Protein AF-A0A415HDI7-F1 (afdb_monomer_lite)

Secondary structure (DSSP, 8-state):
--HHHHHHHHHHHHHHHHHTT-GGGGGHHHHHHHHHSEEEE--------S-TTSTT---THHHHHHHHHTT-EEEEETTEEEEE--------EEEGGGG-S-SSS--STTHHHHHHHHHHHHTT-SEEEEES---SHHHHHHHHHHHHTT-EEEEETTEEEEES-----TT------PPP-HHHHHHHHHHHHHTT-----TT--HHHHHHHHSPP-

InterPro domains:
  IPR013792 RNA 3'-terminal phosphate cyclase/enolpyruvate transferase, alpha/beta [SSF55205] (12-208)
  IPR036968 Enolpyruvate transferase domain superfamily [G3DSA:3.65.10.10] (14-178)
  IPR036968 Enolpyruvate transferase domain superfamily [G3DSA:3.65.10.10] (180-211)

Sequence (217 aa):
MNKQVSYAYQHLSRTETLGKCIHGSMYLCPALLIALGKFEYYGSGGCQIGDSIDSHNRPFSHIASVIECFNHKISIESNRIIGNFGDNSDITELDIKNFSYSSEDLSGPLVGGATKTALLLSVNKQKFIIKNPYLKTDVYDMIDFLRLIGKKIDISDNSIVCSGNVMASSNQYIEFNLTQCISEIITYSTLALINNTNLTFLDLNKKTISLTLKPEI

Organism: NCBI:txid371601

Radius of gyration: 19.61 Å; chains: 1; bounding box: 46×43×65 Å

Structure (mmCIF, N/CA/C/O backbone):
data_AF-A0A415HDI7-F1
#
_entry.id   AF-A0A415HDI7-F1
#
loop_
_atom_site.group_PDB
_atom_site.id
_atom_site.type_symbol
_atom_site.label_atom_id
_atom_site.label_alt_id
_atom_site.label_comp_id
_atom_site.label_asym_id
_atom_site.label_entity_id
_atom_site.label_seq_id
_atom_site.pdbx_PDB_ins_code
_atom_site.Cartn_x
_atom_site.Cartn_y
_atom_site.Cartn_z
_atom_site.occupancy
_atom_site.B_iso_or_equiv
_atom_site.auth_seq_id
_atom_site.auth_comp_id
_atom_site.auth_asym_id
_atom_site.auth_atom_id
_atom_site.pdbx_PDB_model_num
ATOM 1 N N . MET A 1 1 ? -11.892 19.181 -39.533 1.00 46.75 1 MET A N 1
ATOM 2 C CA . MET A 1 1 ? -11.380 18.944 -38.164 1.00 46.75 1 MET A CA 1
ATOM 3 C C . MET A 1 1 ? -11.970 17.624 -37.669 1.00 46.75 1 MET A C 1
ATOM 5 O O . MET A 1 1 ? -13.187 17.504 -37.612 1.00 46.75 1 MET A O 1
ATOM 9 N N . ASN A 1 2 ? -11.138 16.594 -37.485 1.00 42.28 2 ASN A N 1
ATOM 10 C CA . ASN A 1 2 ? -11.560 15.190 -37.364 1.00 42.28 2 ASN A CA 1
ATOM 11 C C . ASN A 1 2 ? -12.314 14.895 -36.055 1.00 42.28 2 ASN A C 1
ATOM 13 O O . ASN A 1 2 ? -11.786 15.131 -34.970 1.00 42.28 2 ASN A O 1
ATOM 17 N N . LYS A 1 3 ? -13.511 14.295 -36.152 1.00 43.97 3 LYS A N 1
ATOM 18 C CA . LYS A 1 3 ? -14.343 13.874 -35.003 1.00 43.97 3 LYS A CA 1
ATOM 19 C C . LYS A 1 3 ? -13.591 12.982 -33.998 1.00 43.97 3 LYS A C 1
ATOM 21 O O . LYS A 1 3 ? -13.835 13.102 -32.806 1.00 43.97 3 LYS A O 1
ATOM 26 N N . GLN A 1 4 ? -12.639 12.157 -34.443 1.00 42.53 4 GLN A N 1
ATOM 27 C CA . GLN A 1 4 ? -11.814 11.320 -33.554 1.00 42.53 4 GLN A CA 1
ATOM 28 C C . GLN A 1 4 ? -10.919 12.125 -32.600 1.00 42.53 4 GLN A C 1
ATOM 30 O O . GLN A 1 4 ? -10.728 11.719 -31.458 1.00 42.53 4 GLN A O 1
ATOM 35 N N . VAL A 1 5 ? -10.425 13.290 -33.029 1.00 46.72 5 VAL A N 1
ATOM 36 C CA . VAL A 1 5 ? -9.606 14.167 -32.181 1.00 46.72 5 VAL A CA 1
ATOM 37 C C . VAL A 1 5 ? -10.482 14.777 -31.081 1.00 46.72 5 VAL A C 1
ATOM 39 O O . VAL A 1 5 ? -10.117 14.753 -29.914 1.00 46.72 5 VAL A O 1
ATOM 42 N N . SER A 1 6 ? -11.703 15.206 -31.418 1.00 43.06 6 SER A N 1
ATOM 43 C CA . SER A 1 6 ? -12.658 15.771 -30.450 1.00 43.06 6 SER A CA 1
ATOM 44 C C . SER A 1 6 ? -13.072 14.790 -29.343 1.00 43.06 6 SER A C 1
ATOM 46 O O . SER A 1 6 ? -13.238 15.210 -28.200 1.00 43.06 6 SER A O 1
ATOM 48 N N . TYR A 1 7 ? -13.234 13.500 -29.658 1.00 41.59 7 TYR A N 1
ATOM 49 C CA . TYR A 1 7 ? -13.578 12.483 -28.655 1.00 41.59 7 TYR A CA 1
ATOM 50 C C . TYR A 1 7 ? -12.409 12.195 -27.707 1.00 41.59 7 TYR A C 1
ATOM 52 O O . TYR A 1 7 ? -12.611 12.142 -26.496 1.00 41.59 7 TYR A O 1
ATOM 60 N N . ALA A 1 8 ? -11.181 12.075 -28.222 1.00 44.66 8 ALA A N 1
ATOM 61 C CA . ALA A 1 8 ? -9.996 11.860 -27.388 1.00 44.66 8 ALA A CA 1
ATOM 62 C C . ALA A 1 8 ? -9.788 13.001 -26.372 1.00 44.66 8 ALA A C 1
ATOM 64 O O . ALA A 1 8 ? -9.542 12.733 -25.198 1.00 44.66 8 ALA A O 1
ATOM 65 N N . TYR A 1 9 ? -9.990 14.259 -26.784 1.00 41.91 9 TYR A N 1
ATOM 66 C CA . TYR A 1 9 ? -9.901 15.419 -25.885 1.00 41.91 9 TYR A CA 1
ATOM 67 C C . TYR A 1 9 ? -11.007 15.457 -24.815 1.00 41.91 9 TYR A C 1
ATOM 69 O O . TYR A 1 9 ? -10.737 15.846 -23.680 1.00 41.91 9 TYR A O 1
ATOM 77 N N . GLN A 1 10 ? -12.233 15.020 -25.128 1.00 44.00 10 GLN A N 1
ATOM 78 C CA . GLN A 1 10 ? -13.307 14.896 -24.128 1.00 44.00 10 GLN A CA 1
ATOM 79 C C . GLN A 1 10 ? -13.082 13.741 -23.138 1.00 44.00 10 GLN A C 1
ATOM 81 O O . GLN A 1 10 ? -13.502 13.827 -21.985 1.00 44.00 10 GLN A O 1
ATOM 86 N N . HIS A 1 11 ? -12.426 12.658 -23.560 1.00 51.09 11 HIS A N 1
ATOM 87 C CA . HIS A 1 11 ? -12.093 11.539 -22.676 1.00 51.09 11 HIS A CA 1
ATOM 88 C C . HIS A 1 11 ? -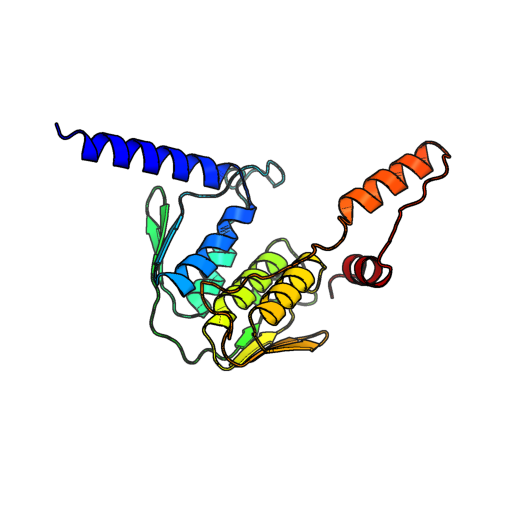10.899 11.843 -21.763 1.00 51.09 11 HIS A C 1
ATOM 90 O O . HIS A 1 11 ? -10.937 11.487 -20.582 1.00 51.09 11 HIS A O 1
ATOM 96 N N . LEU A 1 12 ? -9.881 12.546 -22.272 1.00 51.19 12 LEU A N 1
ATOM 97 C CA . LEU A 1 12 ? -8.752 13.032 -21.473 1.00 51.19 12 LEU A CA 1
ATOM 98 C C . LEU A 1 12 ? -9.239 13.968 -20.358 1.00 51.19 12 LEU A C 1
ATOM 100 O O . LEU A 1 12 ? -9.015 13.671 -19.186 1.00 51.19 12 LEU A O 1
ATOM 104 N N . SER A 1 13 ? -10.044 14.987 -20.685 1.00 55.84 13 SER A N 1
ATOM 105 C CA . SER A 1 13 ? -10.564 15.935 -19.685 1.00 55.84 13 SER A CA 1
ATOM 106 C C . SER A 1 13 ? -11.438 15.275 -18.610 1.00 55.84 13 SER A C 1
ATOM 108 O O . SER A 1 13 ? -11.424 15.676 -17.444 1.00 55.84 13 SER A O 1
ATOM 110 N N . ARG A 1 14 ? -12.175 14.211 -18.954 1.00 58.22 14 ARG A N 1
ATOM 111 C CA . ARG A 1 14 ? -13.015 13.477 -17.997 1.00 58.22 14 ARG A CA 1
ATOM 112 C C . ARG A 1 14 ? -12.196 12.593 -17.052 1.00 58.22 14 ARG A C 1
ATOM 114 O O . ARG A 1 14 ? -12.506 12.535 -15.865 1.00 58.22 14 ARG A O 1
ATOM 121 N N . THR A 1 15 ? -11.146 11.943 -17.551 1.00 60.12 15 THR A N 1
ATOM 122 C CA . THR A 1 15 ? -10.262 11.083 -16.739 1.00 60.12 15 THR A CA 1
ATOM 123 C C . THR A 1 15 ? -9.395 11.920 -15.793 1.00 60.12 15 THR A C 1
ATOM 125 O O . THR A 1 15 ? -9.271 11.587 -14.614 1.00 60.12 15 THR A O 1
ATOM 128 N N . GLU A 1 16 ? -8.900 13.065 -16.276 1.00 64.38 16 GLU A N 1
ATOM 129 C CA . GLU A 1 16 ? -8.206 14.087 -15.478 1.00 64.38 16 GLU A CA 1
ATOM 130 C C . GLU A 1 16 ? -9.050 14.578 -14.295 1.00 64.38 16 GLU A C 1
ATOM 132 O O . GLU A 1 16 ? -8.540 14.782 -13.193 1.00 64.38 16 GLU A O 1
ATOM 137 N N . THR A 1 17 ? -10.355 14.754 -14.512 1.00 66.38 17 THR A N 1
ATOM 138 C CA . THR A 1 17 ? -11.271 15.263 -13.485 1.00 66.38 17 THR A CA 1
ATOM 139 C C . THR A 1 17 ? -11.616 14.192 -12.445 1.00 66.38 17 THR A C 1
ATOM 141 O O . THR A 1 17 ? -11.721 14.503 -11.263 1.00 66.38 17 THR A O 1
ATOM 144 N N . LEU A 1 18 ? -11.739 12.923 -12.851 1.00 73.19 18 LEU A N 1
ATOM 145 C CA . LEU A 1 18 ? -12.116 11.822 -11.955 1.00 73.19 18 LEU A CA 1
ATOM 146 C C . LEU A 1 18 ? -11.016 11.447 -10.955 1.00 73.19 18 LEU A C 1
ATOM 148 O O . LEU A 1 18 ? -11.316 11.239 -9.780 1.00 73.19 18 LEU A O 1
ATOM 152 N N . GLY A 1 19 ? -9.749 11.395 -11.382 1.00 68.69 19 GLY A N 1
ATOM 153 C CA . GLY A 1 19 ? -8.626 11.130 -10.467 1.00 68.69 19 GLY A CA 1
ATOM 154 C C . GLY A 1 19 ? -8.547 12.169 -9.344 1.00 68.69 19 GLY A C 1
ATOM 155 O O . GLY A 1 19 ? -8.330 11.839 -8.176 1.00 68.69 19 GLY A O 1
ATOM 156 N N . LYS A 1 20 ? -8.881 13.422 -9.672 1.00 72.88 20 LYS A N 1
ATOM 157 C CA . LYS A 1 20 ? -8.956 14.534 -8.719 1.00 72.88 20 LYS A CA 1
ATOM 158 C C . LYS A 1 20 ? -10.123 14.439 -7.730 1.00 72.88 20 LYS A C 1
ATOM 160 O O . LYS A 1 20 ? -10.126 15.167 -6.745 1.00 72.88 20 LYS A O 1
ATOM 165 N N . CYS A 1 21 ? -11.091 13.549 -7.932 1.00 74.19 21 CYS A N 1
ATOM 166 C CA . CYS A 1 21 ? -12.185 13.349 -6.980 1.00 74.19 21 CYS A CA 1
ATOM 167 C C . CYS A 1 21 ? -11.836 12.362 -5.858 1.00 74.19 21 CYS A C 1
ATOM 169 O O . CYS A 1 21 ? -12.505 12.365 -4.828 1.00 74.19 21 CYS A O 1
ATOM 171 N N . ILE A 1 22 ? -10.831 11.497 -6.052 1.00 78.38 22 ILE A N 1
ATOM 172 C CA . ILE A 1 22 ? -10.548 10.379 -5.145 1.00 78.38 22 ILE A CA 1
ATOM 173 C C . ILE A 1 22 ? -9.056 10.340 -4.826 1.00 78.38 22 ILE A C 1
ATOM 175 O O . ILE A 1 22 ? -8.232 10.013 -5.678 1.00 78.38 22 ILE A O 1
ATOM 179 N N . HIS A 1 23 ? -8.712 10.579 -3.562 1.00 79.62 23 HIS A N 1
ATOM 180 C CA . HIS A 1 23 ? -7.335 10.518 -3.068 1.00 79.62 23 HIS A CA 1
ATOM 181 C C . HIS A 1 23 ? -6.637 9.179 -3.367 1.00 79.62 23 HIS A C 1
ATOM 183 O O . HIS A 1 23 ? -5.484 9.151 -3.789 1.00 79.62 23 HIS A O 1
ATOM 189 N N . GLY A 1 24 ? -7.355 8.063 -3.205 1.00 84.06 24 GLY A N 1
ATOM 190 C CA . GLY A 1 24 ? -6.828 6.719 -3.455 1.00 84.06 24 GLY A CA 1
ATOM 191 C C . GLY A 1 24 ? -6.438 6.436 -4.911 1.00 84.06 24 GLY A C 1
ATOM 192 O O . GLY A 1 24 ? -5.749 5.450 -5.159 1.00 84.06 24 GLY A O 1
ATOM 193 N N . SER A 1 25 ? -6.817 7.294 -5.868 1.00 87.25 25 SER A N 1
ATOM 194 C CA . SER A 1 25 ? -6.481 7.114 -7.288 1.00 87.25 25 SER A CA 1
ATOM 195 C C . SER A 1 25 ? -4.974 7.086 -7.550 1.00 87.25 25 SER A C 1
ATOM 197 O O . SER A 1 25 ? -4.534 6.424 -8.488 1.00 87.25 25 SER A O 1
ATOM 199 N N . MET A 1 26 ? -4.161 7.714 -6.693 1.00 88.69 26 MET A N 1
ATOM 200 C CA . MET A 1 26 ? -2.704 7.695 -6.839 1.00 88.69 26 MET A CA 1
ATOM 201 C C . MET A 1 26 ? -2.113 6.278 -6.793 1.00 88.69 26 MET A C 1
ATOM 203 O O . MET A 1 26 ? -1.111 6.021 -7.454 1.00 88.69 26 MET A O 1
ATOM 207 N N . TYR A 1 27 ? -2.737 5.345 -6.060 1.00 92.31 27 TYR A N 1
ATOM 208 C CA . TYR A 1 27 ? -2.252 3.965 -5.943 1.00 92.31 27 TYR A CA 1
ATOM 209 C C . TYR A 1 27 ? -2.500 3.143 -7.216 1.00 92.31 27 TYR A C 1
ATOM 211 O O . TYR A 1 27 ? -1.949 2.055 -7.360 1.00 92.31 27 TYR A O 1
ATOM 219 N N . LEU A 1 28 ? -3.249 3.681 -8.186 1.00 92.62 28 LEU A N 1
ATOM 220 C CA . LEU A 1 28 ? -3.299 3.117 -9.533 1.00 92.62 28 LEU A CA 1
ATOM 221 C C . LEU A 1 28 ? -1.992 3.351 -10.295 1.00 92.62 28 LEU A C 1
ATOM 223 O O . LEU A 1 28 ? -1.669 2.557 -11.168 1.00 92.62 28 LEU A O 1
ATOM 227 N N . CYS A 1 29 ? -1.213 4.387 -9.967 1.00 93.81 29 CYS A N 1
ATOM 228 C CA . CYS A 1 29 ? 0.041 4.696 -10.661 1.00 93.81 29 CYS A CA 1
ATOM 229 C C . CYS A 1 29 ? 1.054 3.539 -10.592 1.00 93.81 29 CYS A C 1
ATOM 231 O O . CYS A 1 29 ? 1.451 3.060 -11.655 1.00 93.81 29 CYS A O 1
ATOM 233 N N . PRO A 1 30 ? 1.445 3.021 -9.406 1.00 94.88 30 PRO A N 1
ATOM 234 C CA . PRO A 1 30 ? 2.337 1.863 -9.338 1.00 94.88 30 PRO A CA 1
ATOM 235 C C . PRO A 1 30 ? 1.723 0.607 -9.977 1.00 94.88 30 PRO A C 1
ATOM 237 O O . PRO A 1 30 ? 2.436 -0.140 -10.639 1.00 94.88 30 PRO A O 1
ATOM 240 N N . ALA A 1 31 ? 0.409 0.384 -9.863 1.00 93.81 31 ALA A N 1
ATOM 241 C CA . ALA A 1 31 ? -0.243 -0.770 -10.488 1.00 93.81 31 ALA A CA 1
ATOM 242 C C . ALA A 1 31 ? -0.197 -0.709 -12.029 1.00 93.81 31 ALA A C 1
ATOM 244 O O . ALA A 1 31 ? 0.175 -1.685 -12.679 1.00 93.81 31 ALA A O 1
ATOM 245 N N . LEU A 1 32 ? -0.520 0.448 -12.617 1.00 94.38 32 LEU A N 1
ATOM 246 C CA . LEU A 1 32 ? -0.446 0.692 -14.060 1.00 94.38 32 LEU A CA 1
ATOM 247 C C . LEU A 1 32 ? 0.996 0.649 -14.564 1.00 94.38 32 LEU A C 1
ATOM 249 O O . LEU A 1 32 ? 1.244 0.119 -15.644 1.00 94.38 32 LEU A O 1
ATOM 253 N N . LEU A 1 33 ? 1.951 1.145 -13.774 1.00 94.56 33 LEU A N 1
ATOM 254 C CA . LEU A 1 33 ? 3.370 1.044 -14.095 1.00 94.56 33 LEU A CA 1
ATOM 255 C C . LEU A 1 33 ? 3.800 -0.416 -14.265 1.00 94.56 33 LEU A C 1
ATOM 257 O O . LEU A 1 33 ? 4.440 -0.742 -15.259 1.00 94.56 33 LEU A O 1
ATOM 261 N N . ILE A 1 34 ? 3.421 -1.292 -13.330 1.00 91.44 34 ILE A N 1
ATOM 262 C CA . ILE A 1 34 ? 3.739 -2.723 -13.407 1.00 91.44 34 ILE A CA 1
ATOM 263 C C . ILE A 1 34 ? 2.977 -3.411 -14.545 1.00 91.44 34 ILE A C 1
ATOM 265 O O . ILE A 1 34 ? 3.557 -4.218 -15.264 1.00 91.44 34 ILE A O 1
ATOM 269 N N . ALA A 1 35 ? 1.693 -3.097 -14.725 1.00 90.38 35 ALA A N 1
ATOM 270 C CA . ALA A 1 35 ? 0.848 -3.777 -15.705 1.00 90.38 35 ALA A CA 1
ATOM 271 C C . ALA A 1 35 ? 1.127 -3.353 -17.158 1.00 90.38 35 ALA A C 1
ATOM 273 O O . ALA A 1 35 ? 1.040 -4.176 -18.065 1.00 90.38 35 ALA A O 1
ATOM 274 N N . LEU A 1 36 ? 1.422 -2.070 -17.389 1.00 93.12 36 LEU A N 1
ATOM 275 C CA . LEU A 1 36 ? 1.491 -1.462 -18.726 1.00 93.12 36 LEU A CA 1
ATOM 276 C C . LEU A 1 36 ? 2.860 -0.859 -19.055 1.00 93.12 36 LEU A C 1
ATOM 278 O O . LEU A 1 36 ? 3.067 -0.374 -20.167 1.00 93.12 36 LEU A O 1
ATOM 282 N N . GLY A 1 37 ? 3.782 -0.826 -18.095 1.00 93.69 37 GLY A N 1
ATOM 283 C CA . GLY A 1 37 ? 5.099 -0.218 -18.257 1.00 93.69 37 GLY A CA 1
ATOM 284 C C . GLY A 1 37 ? 5.108 1.315 -18.202 1.00 93.69 37 GLY A C 1
ATOM 285 O O . GLY A 1 37 ? 6.168 1.922 -18.351 1.00 93.69 37 GLY A O 1
ATOM 286 N N . LYS A 1 38 ? 3.955 1.971 -18.011 1.00 95.88 38 LYS A N 1
ATOM 287 C CA . LYS A 1 38 ? 3.851 3.435 -17.926 1.00 95.88 38 LYS A CA 1
ATOM 288 C C . LYS A 1 38 ? 2.550 3.904 -17.278 1.00 95.88 38 LYS A C 1
ATOM 290 O O . LYS A 1 38 ? 1.552 3.187 -17.301 1.00 95.88 38 LYS A O 1
ATOM 295 N N . PHE A 1 39 ? 2.540 5.140 -16.787 1.00 93.94 39 PHE A N 1
ATOM 296 C CA . PHE A 1 39 ? 1.322 5.853 -16.403 1.00 93.94 39 PHE A CA 1
ATOM 297 C C . PHE A 1 39 ? 1.438 7.357 -16.670 1.00 93.94 39 PHE A C 1
ATOM 299 O O . PHE A 1 39 ? 2.534 7.912 -16.707 1.00 93.94 39 PHE A O 1
ATOM 306 N N . GLU A 1 40 ? 0.284 8.011 -16.791 1.00 91.06 40 GLU A N 1
ATOM 307 C CA . GLU A 1 40 ? 0.150 9.466 -16.736 1.00 91.06 40 GLU A CA 1
ATOM 308 C C . GLU A 1 40 ? -0.845 9.820 -15.631 1.00 91.06 40 GLU A C 1
ATOM 310 O O . GLU A 1 40 ? -1.922 9.228 -15.537 1.00 91.06 40 GLU A O 1
ATOM 315 N N . TYR A 1 41 ? -0.473 10.763 -14.772 1.00 87.81 41 TYR A N 1
ATOM 316 C CA . TYR A 1 41 ? -1.224 11.122 -13.581 1.00 87.81 41 TYR A CA 1
ATOM 317 C C . TYR A 1 41 ? -1.375 12.634 -13.463 1.00 87.81 41 TYR A C 1
ATOM 319 O O . TYR A 1 41 ? -0.399 13.371 -13.382 1.00 87.81 41 TYR A O 1
ATOM 327 N N . TYR A 1 42 ? -2.618 13.097 -13.410 1.00 82.75 42 TYR A N 1
ATOM 328 C CA . TYR A 1 42 ? -2.962 14.522 -13.448 1.00 82.75 42 TYR A CA 1
ATOM 329 C C . TYR A 1 42 ? -3.300 15.096 -12.066 1.00 82.75 42 TYR A C 1
ATOM 331 O O . TYR A 1 42 ? -3.847 16.195 -11.955 1.00 82.75 42 TYR A O 1
ATOM 339 N N . GLY A 1 43 ? -2.977 14.346 -11.011 1.00 73.25 43 GLY A N 1
ATOM 340 C CA . GLY A 1 43 ? -3.227 14.708 -9.623 1.00 73.25 43 GLY A CA 1
ATOM 341 C C . GLY A 1 43 ? -4.408 13.970 -8.994 1.00 73.25 43 GLY A C 1
ATOM 342 O O . GLY A 1 43 ? -5.297 13.451 -9.668 1.00 73.25 43 GLY A O 1
ATOM 343 N N . SER A 1 44 ? -4.402 13.973 -7.666 1.00 67.56 44 SER A N 1
ATOM 344 C CA . SER A 1 44 ? -5.506 13.553 -6.802 1.00 67.56 44 SER A CA 1
ATOM 345 C C . SER A 1 44 ? -6.025 14.775 -6.073 1.00 67.56 44 SER A C 1
ATOM 347 O O . SER A 1 44 ? -5.233 15.639 -5.712 1.00 67.56 44 SER A O 1
ATOM 349 N N . GLY A 1 45 ? -7.312 14.795 -5.768 1.00 57.69 45 GLY A N 1
ATOM 350 C CA . GLY A 1 45 ? -7.933 15.788 -4.899 1.00 57.69 45 GLY A CA 1
ATOM 351 C C . GLY A 1 45 ? -8.935 15.115 -3.962 1.00 57.69 45 GLY A C 1
ATOM 352 O O . GLY A 1 45 ? -8.888 13.899 -3.755 1.00 57.69 45 GLY A O 1
ATOM 353 N N . GLY A 1 46 ? -9.825 15.912 -3.371 1.00 49.75 46 GLY A N 1
ATOM 354 C CA . GLY A 1 46 ? -10.893 15.421 -2.491 1.00 49.75 46 GLY A CA 1
ATOM 355 C C . GLY A 1 46 ? -10.533 15.330 -1.003 1.00 49.75 46 GLY A C 1
ATOM 356 O O . GLY A 1 46 ? -11.327 14.807 -0.229 1.00 49.75 46 GLY A O 1
ATOM 357 N N . CYS A 1 47 ? -9.376 15.847 -0.573 1.00 45.88 47 CYS A N 1
ATOM 358 C CA . CYS A 1 47 ? -9.013 15.931 0.844 1.00 45.88 47 CYS A CA 1
ATOM 359 C C . CYS A 1 47 ? -8.729 17.388 1.233 1.00 45.88 47 CYS A C 1
ATOM 361 O O . CYS A 1 47 ? -7.688 17.927 0.881 1.00 45.88 47 CYS A O 1
ATOM 363 N N . GLN A 1 48 ? -9.649 18.023 1.966 1.00 49.75 48 GLN A N 1
ATOM 364 C CA . GLN A 1 48 ? -9.467 19.377 2.523 1.00 49.75 48 GLN A CA 1
ATOM 365 C C . GLN A 1 48 ? -8.666 19.385 3.842 1.00 49.75 48 GLN A C 1
ATOM 367 O O . GLN A 1 48 ? -8.545 20.422 4.484 1.00 49.75 48 GLN A O 1
ATOM 372 N N . ILE A 1 49 ? -8.139 18.232 4.272 1.00 44.72 49 ILE A N 1
ATOM 373 C CA . ILE A 1 49 ? -7.441 18.067 5.552 1.00 44.72 49 ILE A CA 1
ATOM 374 C C . ILE A 1 49 ? -5.922 18.137 5.311 1.00 44.72 49 ILE A C 1
ATOM 376 O O . ILE A 1 49 ? -5.332 17.175 4.812 1.00 44.72 49 ILE A O 1
ATOM 380 N N . GLY A 1 50 ? -5.306 19.271 5.669 1.00 43.75 50 GLY A N 1
ATOM 381 C CA . GLY A 1 50 ? -3.857 19.531 5.632 1.00 43.75 50 GLY A CA 1
ATOM 382 C C . GLY A 1 50 ? -3.522 21.029 5.743 1.00 43.75 50 GLY A C 1
ATOM 383 O O . GLY A 1 50 ? -4.293 21.862 5.266 1.00 43.75 50 GLY A O 1
ATOM 384 N N . ASP A 1 51 ? -2.392 21.364 6.376 1.00 40.91 51 ASP A N 1
ATOM 385 C CA . ASP A 1 51 ? -1.952 22.751 6.580 1.00 40.91 51 ASP A CA 1
ATOM 386 C C . ASP A 1 51 ? -1.590 23.456 5.261 1.00 40.91 51 ASP A C 1
ATOM 388 O O . ASP A 1 51 ? -1.017 22.898 4.324 1.00 40.91 51 ASP A O 1
ATOM 392 N N . SER A 1 52 ? -1.987 24.722 5.195 1.00 40.19 52 SER A N 1
ATOM 393 C CA . SER A 1 52 ? -2.198 25.539 4.002 1.00 40.19 52 SER A CA 1
ATOM 394 C C . SER A 1 52 ? -0.932 26.173 3.411 1.00 40.19 52 SER A C 1
ATOM 396 O O . SER A 1 52 ? -0.885 27.392 3.246 1.00 40.19 52 SER A O 1
ATOM 398 N N . ILE A 1 53 ? 0.090 25.380 3.086 1.00 43.31 53 ILE A N 1
ATOM 399 C CA . ILE A 1 53 ? 1.289 25.903 2.397 1.00 43.31 53 ILE A CA 1
ATOM 400 C C . ILE A 1 53 ? 1.424 25.326 0.981 1.00 43.31 53 ILE A C 1
ATOM 402 O O . ILE A 1 53 ? 1.717 26.079 0.058 1.00 43.31 53 ILE A O 1
ATOM 406 N N . ASP A 1 54 ? 1.039 24.064 0.765 1.00 40.69 54 ASP A N 1
ATOM 407 C CA . ASP A 1 54 ? 1.060 23.425 -0.556 1.00 40.69 54 ASP A CA 1
ATOM 408 C C . ASP A 1 54 ? -0.346 22.975 -0.982 1.00 40.69 54 ASP A C 1
ATOM 410 O O . ASP A 1 54 ? -0.755 21.837 -0.787 1.00 40.69 54 ASP A O 1
ATOM 414 N N . SER A 1 55 ? -1.110 23.890 -1.583 1.00 39.50 55 SER A N 1
ATOM 415 C CA . SER A 1 55 ? -2.251 23.609 -2.477 1.00 39.50 55 SER A CA 1
ATOM 416 C C . SER A 1 55 ? -3.118 22.359 -2.185 1.00 39.50 55 SER A C 1
ATOM 418 O O . SER A 1 55 ? -3.321 21.555 -3.082 1.00 39.50 55 SER A O 1
ATOM 420 N N . HIS A 1 56 ? -3.658 22.179 -0.971 1.00 39.91 56 HIS A N 1
ATOM 421 C CA . HIS A 1 56 ? -4.729 21.207 -0.634 1.00 39.91 56 HIS A CA 1
ATOM 422 C C . HIS A 1 56 ? -4.590 19.765 -1.178 1.00 39.91 56 HIS A C 1
ATOM 424 O O . HIS A 1 56 ? -5.574 19.032 -1.278 1.00 39.91 56 HIS A O 1
ATOM 430 N N . ASN A 1 57 ? -3.378 19.330 -1.509 1.00 49.59 57 ASN A N 1
ATOM 431 C CA . ASN A 1 57 ? -3.120 18.042 -2.128 1.00 49.59 57 ASN A CA 1
ATOM 432 C C . ASN A 1 57 ? -2.143 17.297 -1.232 1.00 49.59 57 ASN A C 1
ATOM 434 O O . ASN A 1 57 ? -1.023 17.750 -1.006 1.00 49.59 57 ASN A O 1
ATOM 438 N N . ARG A 1 58 ? -2.546 16.128 -0.722 1.00 55.31 58 ARG A N 1
ATOM 439 C CA . ARG A 1 58 ? -1.571 15.228 -0.098 1.00 55.31 58 ARG A CA 1
ATOM 440 C C . ARG A 1 58 ? -0.476 14.912 -1.129 1.00 55.31 58 ARG A C 1
ATOM 442 O O . ARG A 1 58 ? -0.805 14.613 -2.279 1.00 55.31 58 ARG A O 1
ATOM 449 N N . PRO A 1 59 ? 0.805 14.981 -0.746 1.00 68.12 59 PRO A N 1
ATOM 450 C CA . PRO A 1 59 ? 1.889 15.016 -1.713 1.00 68.12 59 PRO A CA 1
ATOM 451 C C . PRO A 1 59 ? 2.068 13.653 -2.390 1.00 68.12 59 PRO A C 1
ATOM 453 O O . PRO A 1 59 ? 2.281 12.647 -1.720 1.00 68.12 59 PRO A O 1
ATOM 456 N N . PHE A 1 60 ? 2.040 13.615 -3.726 1.00 82.38 60 PHE A N 1
ATOM 457 C CA . PHE A 1 60 ? 2.399 12.424 -4.518 1.00 82.38 60 PHE A CA 1
ATOM 458 C C . PHE A 1 60 ? 3.896 12.078 -4.404 1.00 82.38 60 PHE A C 1
ATOM 460 O O . PHE A 1 60 ? 4.307 10.986 -4.788 1.00 82.38 60 PHE A O 1
ATOM 467 N N . SER A 1 61 ? 4.711 12.989 -3.861 1.00 84.00 61 SER A N 1
ATOM 468 C CA . SER A 1 61 ? 6.170 12.856 -3.784 1.00 84.00 61 SER A CA 1
ATOM 469 C C . SER A 1 61 ? 6.614 11.527 -3.182 1.00 84.00 61 SER A C 1
ATOM 471 O O . SER A 1 61 ? 7.468 10.876 -3.760 1.00 84.00 61 SER A O 1
ATOM 473 N N . HIS A 1 62 ? 5.988 11.059 -2.100 1.00 86.50 62 HIS A N 1
ATOM 474 C CA . HIS A 1 62 ? 6.351 9.777 -1.492 1.00 86.50 62 HIS A CA 1
ATOM 475 C C . HIS A 1 62 ? 6.100 8.570 -2.416 1.00 86.50 62 HIS A C 1
ATOM 477 O O . HIS A 1 62 ? 6.922 7.658 -2.452 1.00 86.50 62 HIS A O 1
ATOM 483 N N . ILE A 1 63 ? 5.014 8.571 -3.202 1.00 91.31 63 ILE A N 1
ATOM 484 C CA . ILE A 1 63 ? 4.742 7.528 -4.207 1.00 91.31 63 ILE A CA 1
ATOM 485 C C . ILE A 1 63 ? 5.822 7.568 -5.291 1.00 91.31 63 ILE A C 1
ATOM 487 O O . ILE A 1 63 ? 6.387 6.531 -5.634 1.00 91.31 63 ILE A O 1
ATOM 491 N N . ALA A 1 64 ? 6.133 8.766 -5.801 1.00 91.56 64 ALA A N 1
ATOM 492 C CA . ALA A 1 64 ? 7.184 8.968 -6.795 1.00 91.56 64 ALA A CA 1
ATOM 493 C C . ALA A 1 64 ? 8.547 8.481 -6.285 1.00 91.56 64 ALA A C 1
ATOM 495 O O . ALA A 1 64 ? 9.192 7.689 -6.961 1.00 91.56 64 ALA A O 1
ATOM 496 N N . SER A 1 65 ? 8.931 8.862 -5.067 1.00 92.44 65 SER A N 1
ATOM 497 C CA . SER A 1 65 ? 10.195 8.460 -4.451 1.00 92.44 65 SER A CA 1
ATOM 498 C C . SER A 1 65 ? 10.304 6.945 -4.279 1.00 92.44 65 SER A C 1
ATOM 500 O O . SER A 1 65 ? 11.349 6.380 -4.577 1.00 92.44 65 SER A O 1
ATOM 502 N N . VAL A 1 66 ? 9.232 6.251 -3.867 1.00 95.00 66 VAL A N 1
ATOM 503 C CA . VAL A 1 66 ? 9.246 4.778 -3.819 1.00 95.00 66 VAL A CA 1
ATOM 504 C C . VAL A 1 66 ? 9.395 4.179 -5.221 1.00 95.00 66 VAL A C 1
ATOM 506 O O . VAL A 1 66 ? 10.174 3.247 -5.398 1.00 95.00 66 VAL A O 1
ATOM 509 N N . ILE A 1 67 ? 8.690 4.707 -6.226 1.00 94.69 67 ILE A N 1
ATOM 510 C CA . ILE A 1 67 ? 8.822 4.259 -7.623 1.00 94.69 67 ILE A CA 1
ATOM 511 C C . ILE A 1 67 ? 10.265 4.440 -8.125 1.00 94.69 67 ILE A C 1
ATOM 513 O O . ILE A 1 67 ? 10.814 3.538 -8.760 1.00 94.69 67 ILE A O 1
ATOM 517 N N . GLU A 1 68 ? 10.902 5.561 -7.795 1.00 93.50 68 GLU A N 1
ATOM 518 C CA . GLU A 1 68 ? 12.297 5.848 -8.139 1.00 93.50 68 GLU A CA 1
ATOM 519 C C . GLU A 1 68 ? 13.288 4.939 -7.402 1.00 93.50 68 GLU A C 1
ATOM 521 O O . GLU A 1 68 ? 14.265 4.510 -8.011 1.00 93.50 68 GLU A O 1
ATOM 526 N N . CYS A 1 69 ? 13.023 4.542 -6.148 1.00 93.44 69 CYS A N 1
ATOM 527 C CA . CYS A 1 69 ? 13.821 3.511 -5.466 1.00 93.44 69 CYS A CA 1
ATOM 528 C C . CYS A 1 69 ? 13.807 2.173 -6.226 1.00 93.44 69 CYS A C 1
ATOM 530 O O . CYS A 1 69 ? 14.785 1.430 -6.200 1.00 93.44 69 CYS A O 1
ATOM 532 N N . PHE A 1 70 ? 12.726 1.868 -6.947 1.00 92.75 70 PHE A N 1
ATOM 533 C CA . PHE A 1 70 ? 12.641 0.704 -7.835 1.00 92.75 70 PHE A CA 1
ATOM 534 C C . PHE A 1 70 ? 13.328 0.920 -9.200 1.00 92.75 70 PHE A C 1
ATOM 536 O O . PHE A 1 70 ? 13.184 0.091 -10.098 1.00 92.75 70 PHE A O 1
ATOM 543 N N . ASN A 1 71 ? 14.103 2.002 -9.348 1.00 92.19 71 ASN A N 1
ATOM 544 C CA . ASN A 1 71 ? 14.769 2.477 -10.568 1.00 92.19 71 ASN A CA 1
ATOM 545 C C . ASN A 1 71 ? 13.822 2.739 -11.745 1.00 92.19 71 ASN A C 1
ATOM 547 O O . ASN A 1 71 ? 14.245 2.786 -12.902 1.00 92.19 71 ASN A O 1
ATOM 551 N N . HIS A 1 72 ? 12.537 2.937 -11.473 1.00 93.81 72 HIS A N 1
ATOM 552 C CA . HIS A 1 72 ? 11.615 3.445 -12.474 1.00 93.81 72 HIS A CA 1
ATOM 553 C C . HIS A 1 72 ? 11.737 4.966 -12.580 1.00 93.81 72 HIS A C 1
ATOM 555 O O . HIS A 1 72 ? 12.199 5.640 -11.664 1.00 93.81 72 HIS A O 1
ATOM 561 N N . LYS A 1 73 ? 11.353 5.517 -13.730 1.00 94.25 73 LYS A N 1
ATOM 562 C CA . LYS A 1 73 ? 11.570 6.932 -14.034 1.00 94.25 73 LYS A CA 1
ATOM 563 C C . LYS A 1 73 ? 10.290 7.710 -13.798 1.00 94.25 73 LYS A C 1
ATOM 565 O O . LYS A 1 73 ? 9.268 7.386 -14.401 1.00 94.25 73 LYS A O 1
ATOM 570 N N . ILE A 1 74 ? 10.367 8.754 -12.983 1.00 93.94 74 ILE A N 1
ATOM 571 C CA . ILE A 1 74 ? 9.313 9.754 -12.846 1.00 93.94 74 ILE A CA 1
ATOM 572 C C . ILE A 1 74 ? 9.737 11.023 -13.586 1.00 93.94 74 ILE A C 1
ATOM 574 O O . ILE A 1 74 ? 10.897 11.427 -13.581 1.00 93.94 74 ILE A O 1
ATOM 578 N N . SER A 1 75 ? 8.795 11.648 -14.278 1.00 91.25 75 SER A N 1
ATOM 579 C CA . SER A 1 75 ? 8.973 12.953 -14.906 1.00 91.25 75 SER A CA 1
ATOM 580 C C . SER A 1 75 ? 7.777 13.823 -14.563 1.00 91.25 75 SER A C 1
ATOM 582 O O . SER A 1 75 ? 6.630 13.399 -14.704 1.00 91.25 75 SER A O 1
ATOM 584 N N . ILE A 1 76 ? 8.050 15.031 -14.082 1.00 85.81 76 ILE A N 1
ATOM 585 C CA . ILE A 1 76 ? 7.020 16.002 -13.727 1.00 85.81 76 ILE A CA 1
ATOM 586 C C . ILE A 1 76 ? 6.984 17.048 -14.835 1.00 85.81 76 ILE A C 1
ATOM 588 O O . ILE A 1 76 ? 7.944 17.787 -15.043 1.00 85.81 76 ILE A O 1
ATOM 592 N N . GLU A 1 77 ? 5.869 17.088 -15.552 1.00 85.25 77 GLU A N 1
ATOM 593 C CA . GLU A 1 77 ? 5.544 18.128 -16.520 1.00 85.25 77 GLU A CA 1
ATOM 594 C C . GLU A 1 77 ? 4.505 19.078 -15.907 1.00 85.25 77 GLU A C 1
ATOM 596 O O . GLU A 1 77 ? 3.859 18.757 -14.909 1.00 85.25 77 GLU A O 1
ATOM 601 N N . SER A 1 78 ? 4.318 20.259 -16.501 1.00 72.56 78 SER A N 1
ATOM 602 C CA . SER A 1 78 ? 3.570 21.382 -15.910 1.00 72.56 78 SER A CA 1
ATOM 603 C C . SER A 1 78 ? 2.160 21.047 -15.392 1.00 72.56 78 SER A C 1
ATOM 605 O O . SER A 1 78 ? 1.654 21.757 -14.528 1.00 72.56 78 SER A O 1
ATOM 607 N N . ASN A 1 79 ? 1.509 19.999 -15.905 1.00 80.44 79 ASN A N 1
ATOM 608 C CA . ASN A 1 79 ? 0.159 19.584 -15.511 1.00 80.44 79 ASN A CA 1
ATOM 609 C C . ASN A 1 79 ? 0.000 18.076 -15.242 1.00 80.44 79 ASN A C 1
ATOM 611 O O . ASN A 1 79 ? -1.125 17.628 -15.006 1.00 80.44 79 ASN A O 1
ATOM 615 N N . ARG A 1 80 ? 1.079 17.288 -15.306 1.00 85.44 80 ARG A N 1
ATOM 616 C CA . ARG A 1 80 ? 1.009 15.829 -15.172 1.00 85.44 80 ARG A CA 1
ATOM 617 C C . ARG A 1 80 ? 2.317 15.226 -14.683 1.00 85.44 80 ARG A C 1
ATOM 619 O O . ARG A 1 80 ? 3.401 15.745 -14.928 1.00 85.44 80 ARG A O 1
ATOM 626 N N . ILE A 1 81 ? 2.193 14.078 -14.041 1.00 89.06 81 ILE A N 1
ATOM 627 C CA . ILE A 1 81 ? 3.291 13.211 -13.645 1.00 89.06 81 ILE A CA 1
ATOM 628 C C . ILE A 1 81 ? 3.270 12.003 -14.569 1.00 89.06 81 ILE A C 1
ATOM 630 O O . ILE A 1 81 ? 2.252 11.323 -14.689 1.00 89.06 81 ILE A O 1
ATOM 634 N N . ILE A 1 82 ? 4.393 11.741 -15.220 1.00 92.94 82 ILE A N 1
ATOM 635 C CA . ILE A 1 82 ? 4.576 10.597 -16.103 1.00 92.94 82 ILE A CA 1
ATOM 636 C C . ILE A 1 82 ? 5.511 9.624 -15.403 1.00 92.94 82 ILE A C 1
ATOM 638 O O . ILE A 1 82 ? 6.615 9.996 -15.007 1.00 92.94 82 ILE A O 1
ATOM 642 N N . GLY A 1 83 ? 5.079 8.376 -15.264 1.00 95.12 83 GLY A N 1
ATOM 643 C CA . GLY A 1 83 ? 5.947 7.289 -14.841 1.00 95.12 83 GLY A CA 1
ATOM 644 C C . GLY A 1 83 ? 6.245 6.359 -15.998 1.00 95.12 83 GLY A C 1
ATOM 645 O O . GLY A 1 83 ? 5.334 5.957 -16.718 1.00 95.12 83 GLY A O 1
ATOM 646 N N . ASN A 1 84 ? 7.511 5.995 -16.158 1.00 95.69 84 ASN A N 1
ATOM 647 C CA . ASN A 1 84 ? 7.961 5.014 -17.134 1.00 95.69 84 ASN A CA 1
ATOM 648 C C . ASN A 1 84 ? 8.715 3.898 -16.424 1.00 95.69 84 ASN A C 1
ATOM 650 O O . ASN A 1 84 ? 9.534 4.143 -15.533 1.00 95.69 84 ASN A O 1
ATOM 654 N N . PHE A 1 85 ? 8.445 2.668 -16.844 1.00 92.75 85 PHE A N 1
ATOM 655 C CA . PHE A 1 85 ? 9.140 1.502 -16.338 1.00 92.75 85 PHE A CA 1
ATOM 656 C C . PHE A 1 85 ? 10.615 1.621 -16.716 1.00 92.75 85 PHE A C 1
ATOM 658 O O . PHE A 1 85 ? 10.973 1.729 -17.888 1.00 92.75 85 PHE A O 1
ATOM 665 N N . GLY A 1 86 ? 11.457 1.711 -15.694 1.00 88.06 86 GLY A N 1
ATOM 666 C CA . GLY A 1 86 ? 12.906 1.746 -15.852 1.00 88.06 86 GLY A CA 1
ATOM 667 C C . GLY A 1 86 ? 13.516 0.351 -15.874 1.00 88.06 86 GLY A C 1
ATOM 668 O O . GLY A 1 86 ? 12.806 -0.653 -15.933 1.00 88.06 86 GLY A O 1
ATOM 669 N N . ASP A 1 87 ? 14.839 0.290 -15.799 1.00 82.62 87 ASP A N 1
ATOM 670 C CA . ASP A 1 87 ? 15.544 -0.986 -15.756 1.00 82.62 87 ASP A CA 1
ATOM 671 C C . ASP A 1 87 ? 15.154 -1.747 -14.487 1.00 82.62 87 ASP A C 1
ATOM 673 O O . ASP A 1 87 ? 15.055 -1.170 -13.400 1.00 82.62 87 ASP A O 1
ATOM 677 N N . ASN A 1 88 ? 14.888 -3.047 -14.629 1.00 65.12 88 ASN A N 1
ATOM 678 C CA . ASN A 1 88 ? 14.452 -3.875 -13.512 1.00 65.12 88 ASN A CA 1
ATOM 679 C C . ASN A 1 88 ? 15.633 -4.074 -12.552 1.00 65.12 88 ASN A C 1
ATOM 681 O O . ASN A 1 88 ? 16.431 -4.988 -12.720 1.00 65.12 88 ASN A O 1
ATOM 685 N N . SER A 1 89 ? 15.769 -3.166 -11.589 1.00 63.28 89 SER A N 1
ATOM 686 C CA . SER A 1 89 ? 16.942 -3.092 -10.726 1.00 63.28 89 SER A CA 1
ATOM 687 C C . SER A 1 89 ? 17.059 -4.246 -9.744 1.00 63.28 89 SER A C 1
ATOM 689 O O . SER A 1 89 ? 16.053 -4.808 -9.297 1.00 63.28 89 SER A O 1
ATOM 691 N N . ASP A 1 90 ? 18.298 -4.508 -9.324 1.00 74.75 90 ASP A N 1
ATOM 692 C CA . ASP A 1 90 ? 18.676 -5.448 -8.263 1.00 74.75 90 ASP A CA 1
ATOM 693 C C . ASP A 1 90 ? 18.200 -5.023 -6.860 1.00 74.75 90 ASP A C 1
ATOM 695 O O . ASP A 1 90 ? 18.648 -5.578 -5.854 1.00 74.75 90 ASP A O 1
ATOM 699 N N . ILE A 1 91 ? 17.298 -4.037 -6.747 1.00 89.88 91 ILE A N 1
ATOM 700 C CA . ILE A 1 91 ? 16.727 -3.694 -5.449 1.00 89.88 91 ILE A CA 1
ATOM 701 C C . ILE A 1 91 ? 15.948 -4.894 -4.909 1.00 89.88 91 ILE A C 1
ATOM 703 O O . ILE A 1 91 ? 15.001 -5.408 -5.512 1.00 89.88 91 ILE A O 1
ATOM 707 N N . THR A 1 92 ? 16.383 -5.346 -3.743 1.00 94.00 92 THR A N 1
ATOM 708 C CA . THR A 1 92 ? 15.833 -6.507 -3.041 1.00 94.00 92 THR A CA 1
ATOM 709 C C . THR A 1 92 ? 15.138 -6.103 -1.750 1.00 94.00 92 THR A C 1
ATOM 711 O O . THR A 1 92 ? 14.433 -6.921 -1.160 1.00 94.00 92 THR A O 1
ATOM 714 N N . GLU A 1 93 ? 15.288 -4.846 -1.329 1.00 96.25 93 GLU A N 1
ATOM 715 C CA . GLU A 1 93 ? 14.686 -4.324 -0.114 1.00 96.25 93 GLU A CA 1
ATOM 716 C C . GLU A 1 93 ? 14.445 -2.811 -0.150 1.00 96.25 93 GLU A C 1
ATOM 718 O O . GLU A 1 93 ? 15.136 -2.080 -0.854 1.00 96.25 93 GLU A O 1
ATOM 723 N N . LEU A 1 94 ? 13.481 -2.348 0.646 1.00 96.38 94 LEU A N 1
ATOM 724 C CA . LEU A 1 94 ? 13.231 -0.936 0.929 1.00 96.38 94 LEU A CA 1
ATOM 725 C C . LEU A 1 94 ? 12.876 -0.767 2.405 1.00 96.38 94 LEU A C 1
ATOM 727 O O . LEU A 1 94 ? 12.027 -1.493 2.922 1.00 96.38 94 LEU A O 1
ATOM 731 N N . ASP A 1 95 ? 13.490 0.214 3.062 1.00 96.06 95 ASP A N 1
ATOM 732 C CA . ASP A 1 95 ? 13.138 0.606 4.425 1.00 96.06 95 ASP A CA 1
ATOM 733 C C . ASP A 1 95 ? 12.118 1.749 4.421 1.00 96.06 95 ASP A C 1
ATOM 735 O O . ASP A 1 95 ? 12.396 2.848 3.936 1.00 96.06 95 ASP A O 1
ATOM 739 N N . ILE A 1 96 ? 10.925 1.484 4.958 1.00 95.44 96 ILE A N 1
ATOM 740 C CA . ILE A 1 96 ? 9.834 2.460 5.035 1.00 95.44 96 ILE A CA 1
ATOM 741 C C . ILE A 1 96 ? 10.131 3.552 6.066 1.00 95.44 96 ILE A C 1
ATOM 743 O O . ILE A 1 96 ? 9.597 4.655 5.941 1.00 95.44 96 ILE A O 1
ATOM 747 N N . LYS A 1 97 ? 11.040 3.318 7.023 1.00 92.69 97 LYS A N 1
ATOM 748 C CA . LYS A 1 97 ? 11.447 4.341 7.996 1.00 92.69 97 LYS A CA 1
ATOM 749 C C . LYS A 1 97 ? 12.039 5.587 7.324 1.00 92.69 97 LYS A C 1
ATOM 751 O O . LYS A 1 97 ? 11.919 6.679 7.865 1.00 92.69 97 LYS A O 1
ATOM 756 N N . ASN A 1 98 ? 12.552 5.458 6.097 1.00 92.31 98 ASN A N 1
ATOM 757 C CA . ASN A 1 98 ? 13.005 6.582 5.266 1.00 92.31 98 ASN A CA 1
ATOM 758 C C . ASN A 1 98 ? 11.883 7.572 4.884 1.00 92.31 98 ASN A C 1
ATOM 760 O O . ASN A 1 98 ? 12.171 8.676 4.433 1.00 92.31 98 ASN A O 1
ATOM 764 N N . PHE A 1 99 ? 10.615 7.184 5.050 1.00 91.31 99 PHE A N 1
ATOM 765 C CA . PHE A 1 99 ? 9.428 8.017 4.818 1.00 91.31 99 PHE A CA 1
ATOM 766 C C . PHE A 1 99 ? 8.756 8.462 6.127 1.00 91.31 99 PHE A C 1
ATOM 768 O O . PHE A 1 99 ? 7.678 9.060 6.091 1.00 91.31 99 PHE A O 1
ATOM 775 N N . SER A 1 100 ? 9.365 8.151 7.274 1.00 89.75 100 SER A N 1
ATOM 776 C CA . SER A 1 100 ? 8.907 8.594 8.589 1.00 89.75 100 SER A CA 1
ATOM 777 C C . SER A 1 100 ? 9.335 10.036 8.859 1.00 89.75 100 SER A C 1
ATOM 779 O O . SER A 1 100 ? 10.377 10.492 8.392 1.00 89.75 100 SER A O 1
ATOM 781 N N . TYR A 1 101 ? 8.538 10.759 9.643 1.00 86.00 101 TYR A N 1
ATOM 782 C CA . TYR A 1 101 ? 8.920 12.068 10.188 1.00 86.00 101 TYR A CA 1
ATOM 783 C C . TYR A 1 101 ? 9.808 11.937 11.433 1.00 86.00 101 TYR A C 1
ATOM 785 O O . TYR A 1 101 ? 10.439 12.911 11.839 1.00 86.00 101 TYR A O 1
ATOM 793 N N . SER A 1 102 ? 9.865 10.743 12.029 1.00 82.69 102 SER A N 1
ATOM 794 C CA . SER A 1 102 ? 10.702 10.423 13.183 1.00 82.69 102 SER A CA 1
ATOM 795 C C . SER A 1 102 ? 11.744 9.367 12.819 1.00 82.69 102 SER A C 1
ATOM 797 O O . SER A 1 102 ? 11.452 8.371 12.157 1.00 82.69 102 SER A O 1
ATOM 799 N N . SER A 1 103 ? 12.975 9.563 13.291 1.00 77.06 103 SER A N 1
ATOM 800 C CA . SER A 1 103 ? 14.041 8.558 13.210 1.00 77.06 103 SER A CA 1
ATOM 801 C C . SER A 1 103 ? 13.889 7.444 14.245 1.00 77.06 103 SER A C 1
ATOM 803 O O . SER A 1 103 ? 14.559 6.416 14.131 1.00 77.06 103 SER A O 1
ATOM 805 N N . GLU A 1 104 ? 13.038 7.633 15.254 1.00 79.06 104 GLU A N 1
ATOM 806 C CA . GLU A 1 104 ? 12.834 6.689 16.356 1.00 79.06 104 GLU A CA 1
ATOM 807 C C . GLU A 1 104 ? 11.610 5.808 16.096 1.00 79.06 104 GLU A C 1
ATOM 809 O O . GLU A 1 104 ? 11.762 4.586 16.078 1.00 79.06 104 GLU A O 1
ATOM 814 N N . ASP A 1 105 ? 10.490 6.415 15.700 1.00 81.19 105 ASP A N 1
ATOM 815 C CA . ASP A 1 105 ? 9.199 5.742 15.511 1.00 81.19 105 ASP A CA 1
ATOM 816 C C . ASP A 1 105 ? 8.731 5.787 14.054 1.00 81.19 105 ASP A C 1
ATOM 818 O O . ASP A 1 105 ? 9.044 6.729 13.314 1.00 81.19 105 ASP A O 1
ATOM 822 N N . LEU A 1 106 ? 7.922 4.811 13.637 1.00 82.31 106 LEU A N 1
ATOM 823 C CA . LEU A 1 106 ? 7.245 4.850 12.343 1.00 82.31 106 LEU A CA 1
ATOM 824 C C . LEU A 1 106 ? 6.036 5.801 12.390 1.00 82.31 106 LEU A C 1
ATOM 826 O O . LEU A 1 106 ? 4.913 5.387 12.657 1.00 82.31 106 LEU A O 1
ATOM 830 N N . SER A 1 107 ? 6.253 7.090 12.118 1.00 81.56 107 SER A N 1
A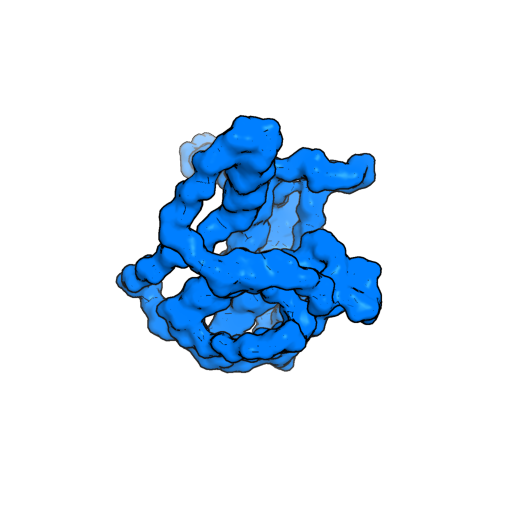TOM 831 C CA . SER A 1 107 ? 5.212 8.119 12.227 1.00 81.56 107 SER A CA 1
ATOM 832 C C . SER A 1 107 ? 5.186 9.076 11.039 1.00 81.56 107 SER A C 1
ATOM 834 O O . SER A 1 107 ? 6.166 9.275 10.321 1.00 81.56 107 SER A O 1
ATOM 836 N N . GLY A 1 108 ? 4.034 9.708 10.834 1.00 81.31 108 GLY A N 1
ATOM 837 C CA . GLY A 1 108 ? 3.840 10.727 9.809 1.00 81.31 108 GLY A CA 1
ATOM 838 C C . GLY A 1 108 ? 2.960 10.269 8.641 1.00 81.31 108 GLY A C 1
ATOM 839 O O . GLY A 1 108 ? 2.618 9.098 8.502 1.00 81.31 108 GLY A O 1
ATOM 840 N N . PRO A 1 109 ? 2.547 11.205 7.775 1.00 81.44 109 PRO A N 1
ATOM 841 C CA . PRO A 1 109 ? 1.493 10.971 6.790 1.00 81.44 109 PRO A CA 1
ATOM 842 C C . PRO A 1 109 ? 1.914 10.108 5.588 1.00 81.44 109 PRO A C 1
ATOM 844 O O . PRO A 1 109 ? 1.052 9.731 4.793 1.00 81.44 109 PRO A O 1
ATOM 847 N N . LEU A 1 110 ? 3.211 9.820 5.421 1.00 88.38 110 LEU A N 1
ATOM 848 C CA . LEU A 1 110 ? 3.758 9.191 4.211 1.00 88.38 110 LEU A CA 1
ATOM 849 C C . LEU A 1 110 ? 3.993 7.678 4.358 1.00 88.38 110 LEU A C 1
ATOM 851 O O . LEU A 1 110 ? 3.945 6.961 3.357 1.00 88.38 110 LEU A O 1
ATOM 855 N N . VAL A 1 111 ? 4.199 7.173 5.581 1.00 90.94 111 VAL A N 1
ATOM 856 C CA . VAL A 1 111 ? 4.614 5.777 5.847 1.00 90.94 111 VAL A CA 1
ATOM 857 C C . VAL A 1 111 ? 3.616 4.744 5.310 1.00 90.94 111 VAL A C 1
ATOM 859 O O . VAL A 1 111 ? 4.002 3.757 4.674 1.00 90.94 111 VAL A O 1
ATOM 862 N N . GLY A 1 112 ? 2.316 5.005 5.477 1.00 92.25 112 GLY A N 1
ATOM 863 C CA . GLY A 1 112 ? 1.261 4.127 4.971 1.00 92.25 112 GLY A CA 1
ATOM 864 C C . GLY A 1 112 ? 1.210 4.087 3.443 1.00 92.25 112 GLY A C 1
ATOM 865 O O . GLY A 1 112 ? 1.037 3.021 2.852 1.00 92.25 112 GLY A O 1
ATOM 866 N N . GLY A 1 113 ? 1.408 5.232 2.784 1.00 93.38 113 GLY A N 1
ATOM 867 C CA . GLY A 1 113 ? 1.424 5.299 1.322 1.00 93.38 113 GLY A CA 1
ATOM 868 C C . GLY A 1 113 ? 2.677 4.682 0.709 1.00 93.38 113 GLY A C 1
ATOM 869 O O . GLY A 1 113 ? 2.586 3.967 -0.294 1.00 93.38 113 GLY A O 1
ATOM 870 N N . ALA A 1 114 ? 3.830 4.862 1.355 1.00 95.06 114 ALA A N 1
ATOM 871 C CA . ALA A 1 114 ? 5.076 4.229 0.947 1.00 95.06 114 ALA A CA 1
ATOM 872 C C . ALA A 1 114 ? 4.979 2.696 1.034 1.00 95.06 114 ALA A C 1
ATOM 874 O O . ALA A 1 114 ? 5.323 2.004 0.076 1.00 95.06 114 ALA A O 1
ATOM 875 N N . THR A 1 115 ? 4.411 2.168 2.126 1.00 96.62 115 THR A N 1
ATOM 876 C CA . THR A 1 115 ? 4.215 0.719 2.318 1.00 96.62 115 THR A CA 1
ATOM 877 C C . THR A 1 115 ? 3.322 0.115 1.231 1.00 96.62 115 THR A C 1
ATOM 879 O O . THR A 1 115 ? 3.693 -0.879 0.607 1.00 96.62 115 THR A O 1
ATOM 882 N N . LYS A 1 116 ? 2.170 0.739 0.940 1.00 97.12 116 LYS A N 1
ATOM 883 C CA . LYS A 1 116 ? 1.247 0.286 -0.122 1.00 97.12 116 LYS A CA 1
ATOM 884 C C . LYS A 1 116 ? 1.899 0.312 -1.500 1.00 97.12 116 LYS A C 1
ATOM 886 O O . LYS A 1 116 ? 1.738 -0.616 -2.287 1.00 97.12 116 LYS A O 1
ATOM 891 N N . THR A 1 117 ? 2.666 1.360 -1.788 1.00 97.00 117 THR A N 1
ATOM 892 C CA . THR A 1 117 ? 3.379 1.490 -3.065 1.00 97.00 117 THR A CA 1
ATOM 893 C C . THR A 1 117 ? 4.432 0.401 -3.215 1.00 97.00 117 THR A C 1
ATOM 895 O O . THR A 1 117 ? 4.484 -0.257 -4.251 1.00 97.00 117 THR A O 1
ATOM 898 N N . ALA A 1 118 ? 5.219 0.153 -2.166 1.00 97.06 118 ALA A N 1
ATOM 899 C CA . ALA A 1 118 ? 6.223 -0.903 -2.159 1.00 97.06 118 ALA A CA 1
ATOM 900 C C . ALA A 1 118 ? 5.593 -2.293 -2.347 1.00 97.06 118 ALA A C 1
ATOM 902 O O . ALA A 1 118 ? 6.109 -3.090 -3.128 1.00 97.06 118 ALA A O 1
ATOM 903 N N . LEU A 1 119 ? 4.449 -2.567 -1.707 1.00 97.38 119 LEU A N 1
ATOM 904 C CA . LEU A 1 119 ? 3.684 -3.803 -1.908 1.00 97.38 119 LEU A CA 1
ATOM 905 C C . LEU A 1 119 ? 3.244 -3.977 -3.365 1.00 97.38 119 LEU A C 1
ATOM 907 O O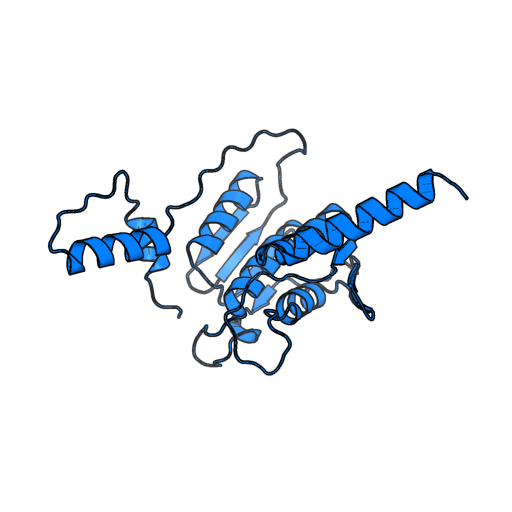 . LEU A 1 119 ? 3.481 -5.036 -3.948 1.00 97.38 119 LEU A O 1
ATOM 911 N N . LEU A 1 120 ? 2.666 -2.941 -3.976 1.00 95.94 120 LEU A N 1
ATOM 912 C CA . LEU A 1 120 ? 2.230 -2.982 -5.374 1.00 95.94 120 LEU A CA 1
ATOM 913 C C . LEU A 1 120 ? 3.402 -3.207 -6.339 1.00 95.94 120 LEU A C 1
ATOM 915 O O . LEU A 1 120 ? 3.303 -4.041 -7.235 1.00 95.94 120 LEU A O 1
ATOM 919 N N . LEU A 1 121 ? 4.533 -2.527 -6.138 1.00 94.56 121 LEU A N 1
ATOM 920 C CA . LEU A 1 121 ? 5.725 -2.711 -6.974 1.00 94.56 121 LEU A CA 1
ATOM 921 C C . LEU A 1 121 ? 6.393 -4.079 -6.755 1.00 94.56 121 LEU A C 1
ATOM 923 O O . LEU A 1 121 ? 6.931 -4.666 -7.697 1.00 94.56 121 LEU A O 1
ATOM 927 N N . SER A 1 122 ? 6.312 -4.635 -5.539 1.00 94.50 122 SER A N 1
ATOM 928 C CA . SER A 1 122 ? 6.870 -5.955 -5.211 1.00 94.50 122 SER A CA 1
ATOM 929 C C . SER A 1 122 ? 6.259 -7.093 -6.034 1.00 94.50 122 SER A C 1
ATOM 931 O O . SER A 1 122 ? 6.876 -8.154 -6.170 1.00 94.50 122 SER A O 1
ATOM 933 N N . VAL A 1 123 ? 5.072 -6.884 -6.618 1.00 92.19 123 VAL A N 1
ATOM 934 C CA . VAL A 1 123 ? 4.394 -7.845 -7.498 1.00 92.19 123 VAL A CA 1
ATOM 935 C C . VAL A 1 123 ? 5.326 -8.328 -8.610 1.00 92.19 123 VAL A C 1
ATOM 937 O O . VAL A 1 123 ? 5.397 -9.536 -8.835 1.00 92.19 123 VAL A O 1
ATOM 940 N N . ASN A 1 124 ? 6.117 -7.428 -9.202 1.00 88.75 124 ASN A N 1
ATOM 941 C CA . ASN A 1 124 ? 7.048 -7.728 -10.295 1.00 88.75 124 ASN A CA 1
ATOM 942 C C . ASN A 1 124 ? 8.443 -8.213 -9.838 1.00 88.75 124 ASN A C 1
ATOM 944 O O . ASN A 1 124 ? 9.375 -8.314 -10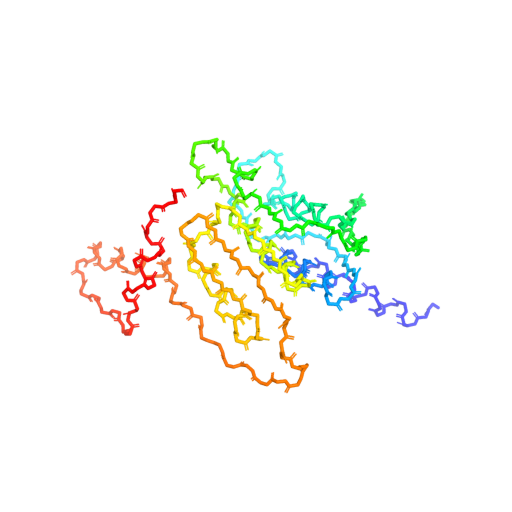.634 1.00 88.75 124 ASN A O 1
ATOM 948 N N . LYS A 1 125 ? 8.632 -8.490 -8.544 1.00 90.88 125 LYS A N 1
ATOM 949 C CA . LYS A 1 125 ? 9.901 -8.988 -7.992 1.00 90.88 125 LYS A CA 1
ATOM 950 C C . LYS A 1 125 ? 9.768 -10.445 -7.557 1.00 90.88 125 LYS A C 1
ATOM 952 O O . LYS A 1 125 ? 8.817 -10.792 -6.860 1.00 90.88 125 LYS A O 1
ATOM 957 N N . GLN A 1 126 ? 10.755 -11.284 -7.891 1.00 91.81 126 GLN A N 1
ATOM 958 C CA . GLN A 1 126 ? 10.814 -12.676 -7.405 1.00 91.81 126 GLN A CA 1
ATOM 959 C C . GLN A 1 126 ? 10.939 -12.752 -5.882 1.00 91.81 126 GLN A C 1
ATOM 961 O O . GLN A 1 126 ? 10.391 -13.655 -5.251 1.00 91.81 126 GLN A O 1
ATOM 966 N N . LYS A 1 127 ? 11.684 -11.811 -5.297 1.00 94.38 127 LYS A N 1
ATOM 967 C CA . LYS A 1 127 ? 11.849 -11.642 -3.858 1.00 94.38 127 LYS A CA 1
ATOM 968 C C . LYS A 1 127 ? 12.086 -10.167 -3.559 1.00 94.38 127 LYS A C 1
ATOM 970 O O . LYS A 1 127 ? 12.911 -9.543 -4.220 1.00 94.38 127 LYS A O 1
ATOM 975 N N . PHE A 1 128 ? 11.371 -9.630 -2.580 1.00 96.50 128 PHE A N 1
ATOM 976 C CA . PHE A 1 128 ? 11.512 -8.250 -2.132 1.00 96.50 128 PHE A CA 1
ATOM 977 C C . PHE A 1 128 ? 11.161 -8.122 -0.648 1.00 96.50 128 PHE A C 1
ATOM 979 O O . PHE A 1 128 ? 10.213 -8.757 -0.185 1.00 96.50 128 PHE A O 1
ATOM 986 N N . ILE A 1 129 ? 11.915 -7.315 0.094 1.00 98.06 129 ILE A N 1
ATOM 987 C CA . ILE A 1 129 ? 11.751 -7.130 1.538 1.00 98.06 129 ILE A CA 1
ATOM 988 C C . ILE A 1 129 ? 11.370 -5.678 1.828 1.00 98.06 129 IL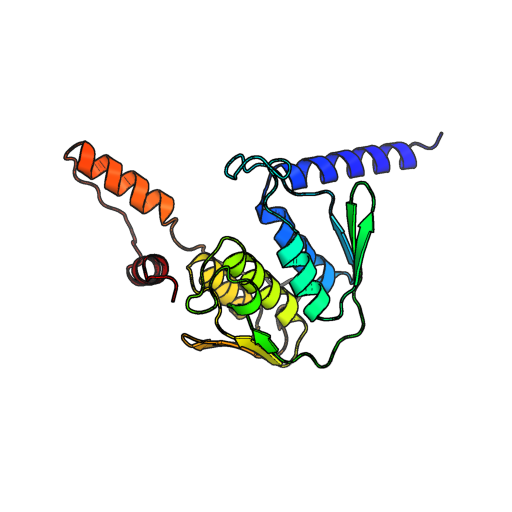E A C 1
ATOM 990 O O . ILE A 1 129 ? 12.120 -4.754 1.541 1.00 98.06 129 ILE A O 1
ATOM 994 N N . ILE A 1 130 ? 10.217 -5.469 2.448 1.00 98.19 130 ILE A N 1
ATOM 995 C CA . ILE A 1 130 ? 9.808 -4.166 2.973 1.00 98.19 130 ILE A CA 1
ATOM 996 C C . ILE A 1 130 ? 10.168 -4.155 4.458 1.00 98.19 130 ILE A C 1
ATOM 998 O O . ILE A 1 130 ? 9.602 -4.941 5.213 1.00 98.19 130 ILE A O 1
ATOM 1002 N N . LYS A 1 131 ? 11.113 -3.312 4.879 1.00 97.31 131 LYS A N 1
ATOM 1003 C CA . LYS A 1 131 ? 11.517 -3.153 6.287 1.00 97.31 131 LYS A CA 1
ATOM 1004 C C . LYS A 1 131 ? 10.697 -2.053 6.964 1.00 97.31 131 LYS A C 1
ATOM 1006 O O . LYS A 1 131 ? 10.334 -1.075 6.315 1.00 97.31 131 LYS A O 1
ATOM 1011 N N . ASN A 1 132 ? 10.427 -2.236 8.256 1.00 94.44 132 ASN A N 1
ATOM 1012 C CA . ASN A 1 132 ? 9.643 -1.337 9.114 1.00 94.44 132 ASN A CA 1
ATOM 1013 C C . ASN A 1 132 ? 8.291 -0.916 8.490 1.00 94.44 132 ASN A C 1
ATOM 1015 O O . ASN A 1 132 ? 8.014 0.276 8.360 1.00 94.44 132 ASN A O 1
ATOM 1019 N N . PRO A 1 133 ? 7.469 -1.874 8.017 1.00 94.88 133 PRO A N 1
ATOM 1020 C CA . PRO A 1 133 ? 6.254 -1.575 7.270 1.00 94.88 133 PRO A CA 1
ATOM 1021 C C . PRO A 1 133 ? 5.156 -0.969 8.150 1.00 94.88 133 PRO A C 1
ATOM 1023 O O . PRO A 1 133 ? 4.995 -1.323 9.314 1.00 94.88 133 PRO A O 1
ATOM 1026 N N . TYR A 1 134 ? 4.304 -0.142 7.546 1.00 92.88 134 TYR A N 1
ATOM 1027 C CA . TYR A 1 134 ? 3.052 0.281 8.167 1.00 92.88 134 TYR A CA 1
ATOM 1028 C C . TYR A 1 134 ? 2.044 -0.879 8.180 1.00 92.88 134 TYR A C 1
ATOM 1030 O O . TYR A 1 134 ? 1.549 -1.276 7.127 1.00 92.88 134 TYR A O 1
ATOM 1038 N N . LEU A 1 135 ? 1.727 -1.430 9.356 1.00 90.81 135 LEU A N 1
ATOM 1039 C CA . LEU A 1 135 ? 0.871 -2.619 9.502 1.00 90.81 135 LEU A CA 1
ATOM 1040 C C . LEU A 1 135 ? -0.501 -2.298 10.109 1.00 90.81 135 LEU A C 1
ATOM 1042 O O . LEU A 1 135 ? -0.821 -2.716 11.224 1.00 90.81 135 LEU A O 1
ATOM 1046 N N . LYS A 1 136 ? -1.338 -1.585 9.351 1.00 90.00 136 LYS A N 1
ATOM 1047 C CA . LYS A 1 136 ? -2.765 -1.394 9.665 1.00 90.00 136 LYS A CA 1
ATOM 1048 C C . LYS A 1 136 ? -3.660 -2.172 8.707 1.00 90.00 136 LYS A C 1
ATOM 1050 O O . LYS A 1 136 ? -3.190 -2.820 7.775 1.00 90.00 136 LYS A O 1
ATOM 1055 N N . THR A 1 137 ? -4.960 -2.166 8.987 1.00 90.19 137 THR A N 1
ATOM 1056 C CA . THR A 1 137 ? -5.968 -2.973 8.283 1.00 90.19 137 THR A CA 1
ATOM 1057 C C . THR A 1 137 ? -6.007 -2.754 6.785 1.00 90.19 137 THR A C 1
ATOM 1059 O O . THR A 1 137 ? -6.133 -3.719 6.048 1.00 90.19 137 THR A O 1
ATOM 1062 N N . ASP A 1 138 ? -5.803 -1.528 6.323 1.00 91.25 138 ASP A N 1
ATOM 1063 C CA . ASP A 1 138 ? -5.705 -1.213 4.899 1.00 91.25 138 ASP A CA 1
ATOM 1064 C C . ASP A 1 138 ? -4.521 -1.910 4.202 1.00 91.25 138 ASP A C 1
ATOM 1066 O O . ASP A 1 138 ? -4.637 -2.344 3.055 1.00 91.25 138 ASP A O 1
ATOM 1070 N N . VAL A 1 139 ? -3.385 -2.051 4.887 1.00 94.12 139 VAL A N 1
ATOM 1071 C CA . VAL A 1 139 ? -2.232 -2.817 4.402 1.00 94.12 139 VAL A CA 1
ATOM 1072 C C . VAL A 1 139 ? -2.470 -4.319 4.526 1.00 94.12 139 VAL A C 1
ATOM 1074 O O . VAL A 1 139 ? -2.125 -5.051 3.601 1.00 94.12 139 VAL A O 1
ATOM 1077 N N . TYR A 1 140 ? -3.093 -4.793 5.608 1.00 93.81 140 TYR A N 1
ATOM 1078 C CA . TYR A 1 140 ? -3.457 -6.209 5.734 1.00 93.81 140 TYR A CA 1
ATOM 1079 C C . TYR A 1 140 ? -4.425 -6.654 4.633 1.00 93.81 140 TYR A C 1
ATOM 1081 O O . TYR A 1 140 ? -4.172 -7.678 4.005 1.00 93.81 140 TYR A O 1
ATOM 1089 N N . ASP A 1 141 ? -5.447 -5.856 4.321 1.00 94.69 141 ASP A N 1
ATOM 1090 C CA . ASP A 1 141 ? -6.388 -6.123 3.229 1.00 94.69 141 ASP A CA 1
ATOM 1091 C C . ASP A 1 141 ? -5.666 -6.196 1.879 1.00 94.69 141 ASP A C 1
ATOM 1093 O O . ASP A 1 141 ? -5.901 -7.108 1.087 1.00 94.69 141 ASP A O 1
ATOM 1097 N N . MET A 1 142 ? -4.723 -5.282 1.626 1.00 95.75 142 MET A N 1
ATOM 1098 C CA . MET A 1 142 ? -3.894 -5.336 0.421 1.00 95.75 142 MET A CA 1
ATOM 1099 C C . MET A 1 142 ? -3.037 -6.606 0.376 1.00 95.75 142 MET A C 1
ATOM 1101 O O . MET A 1 142 ? -2.940 -7.237 -0.674 1.00 95.75 142 MET A O 1
ATOM 1105 N N . ILE A 1 143 ? -2.420 -7.003 1.490 1.00 96.00 143 ILE A N 1
ATOM 1106 C CA . ILE A 1 143 ? -1.617 -8.228 1.557 1.00 96.00 143 ILE A CA 1
ATOM 1107 C C . ILE A 1 143 ? -2.485 -9.465 1.313 1.00 96.00 143 ILE A C 1
ATOM 1109 O O . ILE A 1 143 ? -2.080 -10.348 0.555 1.00 96.00 143 ILE A O 1
ATOM 1113 N N . ASP A 1 144 ? -3.668 -9.535 1.916 1.00 95.19 144 ASP A N 1
ATOM 1114 C CA . ASP A 1 144 ? -4.581 -10.661 1.742 1.00 95.19 144 ASP A CA 1
ATOM 1115 C C . ASP A 1 144 ? -5.092 -10.735 0.298 1.00 95.19 144 ASP A C 1
ATOM 1117 O O . ASP A 1 144 ? -5.082 -11.814 -0.297 1.00 95.19 144 ASP A O 1
ATOM 1121 N N . PHE A 1 145 ? -5.389 -9.596 -0.333 1.00 94.94 145 PHE A N 1
ATOM 1122 C CA . PHE A 1 145 ? -5.686 -9.547 -1.765 1.00 94.94 145 PHE A CA 1
ATOM 1123 C C . PHE A 1 145 ? -4.503 -10.022 -2.627 1.00 94.94 145 PHE A C 1
ATOM 1125 O O . PHE A 1 145 ? -4.673 -10.838 -3.534 1.00 94.94 145 PHE A O 1
ATOM 1132 N N . LEU A 1 146 ? -3.279 -9.568 -2.335 1.00 94.38 146 LEU A N 1
ATOM 1133 C CA . LEU A 1 146 ? -2.081 -9.992 -3.066 1.00 94.38 146 LEU A CA 1
ATOM 1134 C C . LEU A 1 146 ? -1.807 -11.501 -2.914 1.00 94.38 146 LEU A C 1
ATOM 1136 O O . LEU A 1 146 ? -1.373 -12.156 -3.866 1.00 94.38 146 LEU A O 1
ATOM 1140 N N . ARG A 1 147 ? -2.100 -12.075 -1.743 1.00 94.88 147 ARG A N 1
ATOM 1141 C CA . ARG A 1 147 ? -2.047 -13.525 -1.514 1.00 94.88 147 ARG A CA 1
ATOM 1142 C C . ARG A 1 147 ? -3.076 -14.273 -2.353 1.00 94.88 147 ARG A C 1
ATOM 1144 O O . ARG A 1 147 ? -2.732 -15.302 -2.929 1.00 94.88 147 ARG A O 1
ATOM 1151 N N . LEU A 1 148 ? -4.297 -13.748 -2.479 1.00 93.31 148 LEU A N 1
ATOM 1152 C CA . LEU A 1 148 ? -5.345 -14.352 -3.313 1.00 93.31 148 LEU A CA 1
ATOM 1153 C C . LEU A 1 148 ? -4.964 -14.406 -4.795 1.00 93.31 148 LEU A C 1
ATOM 1155 O O . LEU A 1 148 ? -5.281 -15.384 -5.468 1.00 93.31 148 LEU A O 1
ATOM 1159 N N . ILE A 1 149 ? -4.229 -13.409 -5.298 1.00 91.50 149 ILE A N 1
ATOM 1160 C CA . ILE A 1 149 ? -3.709 -13.438 -6.677 1.00 91.50 149 ILE A CA 1
ATOM 1161 C C . ILE A 1 149 ? -2.437 -14.298 -6.830 1.00 91.50 149 ILE A C 1
ATOM 1163 O O . ILE A 1 149 ? -1.863 -14.394 -7.916 1.00 91.50 149 ILE A O 1
ATOM 1167 N N . GLY A 1 150 ? -1.996 -14.961 -5.757 1.00 91.31 150 GLY A N 1
ATOM 1168 C CA . GLY A 1 150 ? -0.921 -15.953 -5.763 1.00 91.31 150 GLY A CA 1
ATOM 1169 C C . GLY A 1 150 ? 0.447 -15.442 -5.312 1.00 91.31 150 GLY A C 1
ATOM 1170 O O . GLY A 1 150 ? 1.417 -16.195 -5.377 1.00 91.31 150 GLY A O 1
ATOM 1171 N N . LYS A 1 151 ? 0.567 -14.194 -4.839 1.00 94.00 151 LYS A N 1
ATOM 1172 C CA . LYS A 1 151 ? 1.833 -13.702 -4.277 1.00 94.00 151 LYS A CA 1
ATOM 1173 C C . LYS A 1 151 ? 2.084 -14.353 -2.915 1.00 94.00 151 LYS A C 1
ATOM 1175 O O . LYS A 1 151 ? 1.225 -14.313 -2.036 1.00 94.00 151 LYS A O 1
ATOM 1180 N N . LYS A 1 152 ? 3.281 -14.898 -2.683 1.00 96.31 152 LYS A N 1
ATOM 1181 C CA . LYS A 1 152 ? 3.658 -15.373 -1.346 1.00 96.31 152 LYS A CA 1
ATOM 1182 C C . LYS A 1 152 ? 4.136 -14.190 -0.510 1.00 96.31 152 LYS A C 1
ATOM 1184 O O . LYS A 1 152 ? 5.128 -13.553 -0.861 1.00 96.31 152 LYS A O 1
ATOM 1189 N N . ILE A 1 153 ? 3.444 -13.905 0.590 1.00 97.75 153 ILE A N 1
ATOM 1190 C CA . ILE A 1 153 ? 3.774 -12.787 1.480 1.00 97.75 153 ILE A CA 1
ATOM 1191 C C . ILE A 1 153 ? 3.847 -13.285 2.922 1.00 97.75 153 ILE A C 1
ATOM 1193 O O . ILE A 1 153 ? 2.833 -13.718 3.474 1.00 97.75 153 ILE A O 1
ATOM 1197 N N . ASP A 1 154 ? 5.028 -13.174 3.525 1.00 97.56 154 ASP A N 1
ATOM 1198 C CA . ASP A 1 154 ? 5.292 -13.470 4.935 1.00 97.56 154 ASP A CA 1
ATOM 1199 C C . ASP A 1 154 ? 5.428 -12.146 5.710 1.00 97.56 154 ASP A C 1
ATOM 1201 O O . ASP A 1 154 ? 6.069 -11.212 5.228 1.00 97.56 154 ASP A O 1
ATOM 1205 N N . ILE A 1 155 ? 4.804 -12.041 6.889 1.00 95.31 155 ILE A N 1
ATOM 1206 C CA . ILE A 1 155 ? 4.764 -10.805 7.691 1.00 95.31 155 ILE A CA 1
ATOM 1207 C C . ILE A 1 155 ? 5.376 -11.075 9.065 1.00 95.31 155 ILE A C 1
ATOM 1209 O O . ILE A 1 155 ? 5.015 -12.048 9.728 1.00 95.31 155 ILE A O 1
ATOM 1213 N N . SER A 1 156 ? 6.251 -10.179 9.501 1.00 90.75 156 SER A N 1
ATOM 1214 C CA . SER A 1 156 ? 6.668 -10.004 10.890 1.00 90.75 156 SER A CA 1
ATOM 1215 C C . SER A 1 156 ? 6.483 -8.542 11.294 1.00 90.75 156 SER A C 1
ATOM 1217 O O . SER A 1 156 ? 6.202 -7.697 10.445 1.00 90.75 156 SER A O 1
ATOM 1219 N N . ASP A 1 157 ? 6.664 -8.232 12.578 1.00 81.69 157 ASP A N 1
ATOM 1220 C CA . ASP A 1 157 ? 6.473 -6.867 13.086 1.00 81.69 157 ASP A CA 1
ATOM 1221 C C . ASP A 1 157 ? 7.365 -5.839 12.361 1.00 81.69 157 ASP A C 1
ATOM 1223 O O . ASP A 1 157 ? 6.930 -4.726 12.089 1.00 81.69 157 ASP A O 1
ATOM 1227 N N . ASN A 1 158 ? 8.573 -6.238 11.946 1.00 91.19 158 ASN A N 1
ATOM 1228 C CA . ASN A 1 158 ? 9.558 -5.324 11.357 1.00 91.19 158 ASN A CA 1
ATOM 1229 C C . ASN A 1 158 ? 9.773 -5.547 9.855 1.00 91.19 158 ASN A C 1
ATOM 1231 O O . ASN A 1 158 ? 10.629 -4.893 9.253 1.00 91.19 158 ASN A O 1
ATOM 1235 N N . SER A 1 159 ? 9.064 -6.493 9.232 1.00 96.62 159 SER A N 1
ATOM 1236 C CA . SER A 1 159 ? 9.247 -6.746 7.804 1.00 96.62 159 SER A CA 1
ATOM 1237 C C . SER A 1 159 ? 8.068 -7.428 7.125 1.00 96.62 159 SER A C 1
ATOM 1239 O O . SER A 1 159 ? 7.409 -8.290 7.700 1.00 96.62 159 SER A O 1
ATOM 1241 N N . ILE A 1 160 ? 7.874 -7.110 5.848 1.00 98.19 160 ILE A N 1
ATOM 1242 C CA . ILE A 1 160 ? 7.081 -7.912 4.919 1.00 98.19 160 ILE A CA 1
ATOM 1243 C C . ILE A 1 160 ? 8.027 -8.499 3.873 1.00 98.19 160 ILE A C 1
ATOM 1245 O O . ILE A 1 160 ? 8.728 -7.765 3.175 1.00 98.19 160 ILE A O 1
ATOM 1249 N N . VAL A 1 161 ? 8.024 -9.821 3.725 1.00 98.31 161 VAL A N 1
ATOM 1250 C CA . VAL A 1 161 ? 8.789 -10.527 2.694 1.00 98.31 161 VAL A CA 1
ATOM 1251 C C . VAL A 1 161 ? 7.836 -10.975 1.595 1.00 98.31 161 VAL A C 1
ATOM 1253 O O . VAL A 1 161 ? 7.022 -11.876 1.783 1.00 98.31 161 VAL A O 1
ATOM 1256 N N . CYS A 1 162 ? 7.958 -10.352 0.428 1.00 97.31 162 CYS A N 1
ATOM 1257 C CA . CYS A 1 162 ? 7.211 -10.701 -0.773 1.00 97.31 162 CYS A CA 1
ATOM 1258 C C . CYS A 1 162 ? 8.057 -11.642 -1.631 1.00 97.31 162 CYS A C 1
ATOM 1260 O O . CYS A 1 162 ? 9.217 -11.351 -1.918 1.00 97.31 162 CYS A O 1
ATOM 1262 N N . SER A 1 163 ? 7.496 -12.767 -2.062 1.00 96.06 163 SER A N 1
ATOM 1263 C CA . SER A 1 163 ? 8.200 -13.756 -2.875 1.00 96.06 163 SER A CA 1
ATOM 1264 C C . SER A 1 163 ? 7.291 -14.448 -3.889 1.00 96.06 163 SER A C 1
ATOM 1266 O O . SER A 1 163 ? 6.063 -14.412 -3.788 1.00 96.06 163 SER A O 1
ATOM 1268 N N . GLY A 1 164 ?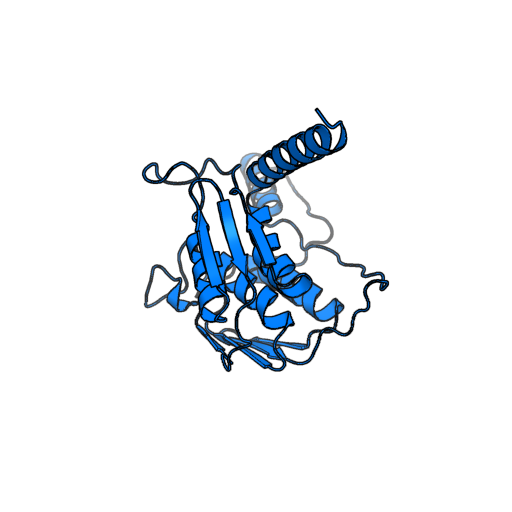 7.916 -15.065 -4.890 1.00 90.38 164 GLY A N 1
ATOM 1269 C CA . GLY A 1 164 ? 7.226 -15.737 -5.984 1.00 90.38 164 GLY A CA 1
ATOM 1270 C C . GLY A 1 164 ? 6.572 -14.765 -6.964 1.00 90.38 164 GLY A C 1
ATOM 1271 O O . GLY A 1 164 ? 6.665 -13.543 -6.828 1.00 90.38 164 GLY A O 1
ATOM 1272 N N . ASN A 1 165 ? 5.898 -15.324 -7.963 1.00 85.31 165 ASN A N 1
ATOM 1273 C CA . ASN A 1 165 ? 5.163 -14.565 -8.970 1.00 85.31 165 ASN A CA 1
ATOM 1274 C C . ASN A 1 165 ? 3.668 -14.627 -8.689 1.00 85.31 165 ASN A C 1
ATOM 1276 O O . ASN A 1 165 ? 3.185 -15.586 -8.093 1.00 85.31 165 ASN A O 1
ATOM 1280 N N . VAL A 1 166 ? 2.943 -13.615 -9.157 1.00 86.19 166 VAL A N 1
ATOM 1281 C CA . VAL A 1 166 ? 1.481 -13.679 -9.235 1.00 86.19 166 VAL A CA 1
ATOM 1282 C C . VAL A 1 166 ? 1.099 -14.859 -10.127 1.00 86.19 166 VAL A C 1
ATOM 1284 O O . VAL A 1 166 ? 1.675 -15.044 -11.198 1.00 86.19 166 VAL A O 1
ATOM 1287 N N . MET A 1 167 ? 0.158 -15.674 -9.654 1.00 74.81 167 MET A N 1
ATOM 1288 C CA . MET A 1 167 ? -0.304 -16.879 -10.350 1.00 74.81 167 MET A CA 1
ATOM 1289 C C . MET A 1 167 ? -1.635 -16.654 -11.066 1.00 74.81 167 MET A C 1
ATOM 1291 O O . MET A 1 167 ? -1.995 -17.435 -11.946 1.00 74.81 167 MET A O 1
ATOM 1295 N N . ALA A 1 168 ? -2.370 -15.606 -10.685 1.00 71.88 168 ALA A N 1
ATOM 1296 C CA . ALA A 1 168 ? -3.674 -15.329 -11.255 1.00 71.88 168 ALA A CA 1
ATOM 1297 C C . ALA A 1 168 ? -3.574 -14.937 -12.733 1.00 71.88 168 ALA A C 1
ATOM 1299 O O . ALA A 1 168 ? -2.839 -14.025 -13.113 1.00 71.88 168 ALA A O 1
ATOM 1300 N N . SER A 1 169 ? -4.356 -15.627 -13.564 1.00 71.56 169 SER A N 1
ATOM 1301 C CA . SER A 1 169 ? -4.574 -15.225 -14.954 1.00 71.56 169 SER A CA 1
ATOM 1302 C C . SER A 1 169 ? -5.554 -14.050 -15.028 1.00 71.56 169 SER A C 1
ATOM 1304 O O . SER A 1 169 ? -6.370 -13.859 -14.127 1.00 71.56 169 SER A O 1
ATOM 1306 N N . SER A 1 170 ? -5.543 -13.312 -16.142 1.00 68.19 170 SER A N 1
ATOM 1307 C CA . SER A 1 170 ? -6.463 -12.187 -16.384 1.00 68.19 170 SER A CA 1
ATOM 1308 C C . SER A 1 170 ? -7.952 -12.550 -16.297 1.00 68.19 170 SER A C 1
ATOM 1310 O O . SER A 1 170 ? -8.784 -11.657 -16.177 1.00 68.19 170 SER A O 1
ATOM 1312 N N . ASN A 1 171 ? -8.294 -13.841 -16.370 1.00 72.50 171 ASN A N 1
ATOM 1313 C CA . ASN A 1 171 ? -9.672 -14.334 -16.417 1.00 72.50 171 ASN A CA 1
ATOM 1314 C C . ASN A 1 171 ? -10.104 -15.027 -15.115 1.00 72.50 171 ASN A C 1
ATOM 1316 O O . ASN A 1 171 ? -11.176 -15.629 -15.067 1.00 72.50 171 ASN A O 1
ATOM 1320 N N . GLN A 1 172 ? -9.275 -14.992 -14.070 1.00 81.94 172 GLN A N 1
ATOM 1321 C CA . GLN A 1 172 ? -9.610 -15.613 -12.797 1.00 81.94 172 GLN A CA 1
ATOM 1322 C C . GLN A 1 172 ? -10.574 -14.728 -12.002 1.00 81.94 172 GLN A C 1
ATOM 1324 O O . GLN A 1 172 ? -10.293 -13.564 -11.725 1.00 81.94 172 GLN A O 1
ATOM 1329 N N . TYR A 1 173 ? -11.702 -15.307 -11.597 1.00 88.88 173 TYR A N 1
ATOM 1330 C CA . TYR A 1 173 ? -12.591 -14.695 -10.618 1.00 88.88 173 TYR A CA 1
ATOM 1331 C C . TYR A 1 173 ? -11.935 -14.726 -9.231 1.00 88.88 173 TYR A C 1
ATOM 1333 O O . TYR A 1 173 ? -11.479 -15.782 -8.786 1.00 88.88 173 TYR A O 1
ATOM 1341 N N . ILE A 1 174 ? -11.881 -13.572 -8.564 1.00 89.81 174 ILE A N 1
ATOM 1342 C CA . ILE A 1 174 ? -11.341 -13.419 -7.209 1.00 89.81 174 ILE A CA 1
ATOM 1343 C C . ILE A 1 174 ? -12.448 -12.842 -6.333 1.00 89.81 174 ILE A C 1
ATOM 1345 O O . ILE A 1 174 ? -12.917 -11.729 -6.568 1.00 89.81 174 ILE A O 1
ATOM 1349 N N . GLU A 1 175 ? -12.845 -13.601 -5.319 1.00 93.19 175 GLU A N 1
ATOM 1350 C CA . GLU A 1 175 ? -13.717 -13.120 -4.253 1.00 93.19 175 GLU A CA 1
ATOM 1351 C C . GLU A 1 175 ? -12.852 -12.542 -3.130 1.00 93.19 175 GLU A C 1
ATOM 1353 O O . GLU A 1 175 ? -11.931 -13.199 -2.642 1.00 93.19 175 GLU A O 1
ATOM 1358 N N . PHE A 1 176 ? -13.127 -11.301 -2.734 1.00 93.56 176 PHE A N 1
ATOM 1359 C CA . PHE A 1 176 ? -12.403 -10.620 -1.669 1.00 93.56 176 PHE A CA 1
ATOM 1360 C C . PHE A 1 176 ? -13.373 -9.798 -0.824 1.00 93.56 176 PHE A C 1
ATOM 1362 O O . PHE A 1 176 ? -14.152 -9.009 -1.356 1.00 93.56 176 PHE A O 1
ATOM 1369 N N . ASN A 1 177 ? -13.301 -9.981 0.493 1.00 91.31 177 ASN A N 1
ATOM 1370 C CA . ASN A 1 177 ? -14.126 -9.269 1.458 1.00 91.31 177 ASN A CA 1
ATOM 1371 C C . ASN A 1 177 ? -13.254 -8.265 2.209 1.00 91.31 177 ASN A C 1
ATOM 1373 O O . ASN A 1 177 ? -12.259 -8.648 2.821 1.00 91.31 177 ASN A O 1
ATOM 1377 N N . LEU A 1 178 ? -13.639 -6.991 2.158 1.00 91.31 178 LEU A N 1
ATOM 1378 C CA . LEU A 1 178 ? -12.950 -5.928 2.885 1.00 91.31 178 LEU A CA 1
ATOM 1379 C C . LEU A 1 178 ? -13.152 -6.076 4.391 1.00 91.31 178 LEU A C 1
ATOM 1381 O O . LEU A 1 178 ? -14.202 -6.534 4.853 1.00 91.31 178 LEU A O 1
ATOM 1385 N N . THR A 1 179 ? -12.163 -5.633 5.164 1.00 91.56 179 THR A N 1
ATOM 1386 C CA . THR A 1 179 ? -12.337 -5.528 6.610 1.00 91.56 179 THR A CA 1
ATOM 1387 C C . THR A 1 179 ? -13.335 -4.437 6.992 1.00 91.56 179 THR A C 1
ATOM 1389 O O . THR A 1 179 ? -13.630 -3.509 6.237 1.00 91.56 179 THR A O 1
ATOM 1392 N N . GLN A 1 180 ? -13.886 -4.562 8.201 1.00 89.31 180 GLN A N 1
ATOM 1393 C CA . GLN A 1 180 ? -14.847 -3.603 8.741 1.00 89.31 180 GLN A CA 1
ATOM 1394 C C . GLN A 1 180 ? -14.206 -2.223 8.930 1.00 89.31 180 GLN A C 1
ATOM 1396 O O . GLN A 1 180 ? -13.074 -2.107 9.407 1.00 89.31 180 GLN A O 1
ATOM 1401 N N . CYS A 1 181 ? -14.961 -1.168 8.618 1.00 90.31 181 CYS A N 1
ATOM 1402 C CA . CYS A 1 181 ? -14.493 0.206 8.744 1.00 90.31 181 CYS A CA 1
ATOM 1403 C C . CYS A 1 181 ? -14.318 0.591 10.220 1.00 90.31 181 CYS A C 1
ATOM 1405 O O . CYS A 1 181 ? -15.282 0.784 10.962 1.00 90.31 181 CYS A O 1
ATOM 1407 N N . ILE A 1 182 ? -13.069 0.746 10.660 1.00 89.44 182 ILE A N 1
ATOM 1408 C CA . ILE A 1 182 ? -12.772 1.107 12.052 1.00 89.44 182 ILE A CA 1
ATOM 1409 C C . ILE A 1 182 ? -13.263 2.514 12.393 1.00 89.44 182 ILE A C 1
ATOM 1411 O O . ILE A 1 182 ? -13.762 2.728 13.496 1.00 89.44 182 ILE A O 1
ATOM 1415 N N . SER A 1 183 ? -13.185 3.461 11.454 1.00 90.62 183 SER A N 1
ATOM 1416 C CA . SER A 1 183 ? -13.740 4.803 11.660 1.00 90.62 183 SER A CA 1
ATOM 1417 C C . SER A 1 183 ? -15.243 4.745 11.917 1.00 90.62 183 SER A C 1
ATOM 1419 O O . SER A 1 183 ? -15.716 5.383 12.847 1.00 90.62 183 SER A O 1
ATOM 1421 N N . GLU A 1 184 ? -15.978 3.918 11.172 1.00 92.88 184 GLU A N 1
ATOM 1422 C CA . GLU A 1 184 ? -17.413 3.709 11.379 1.00 92.88 184 GLU A CA 1
ATOM 1423 C C . GLU A 1 184 ? -17.709 3.107 12.761 1.00 92.88 184 GLU A C 1
ATOM 1425 O O . GLU A 1 184 ? -18.559 3.620 13.493 1.00 92.88 184 GLU A O 1
ATOM 1430 N N . ILE A 1 185 ? -16.960 2.072 13.157 1.00 92.38 185 ILE A N 1
ATOM 1431 C CA . ILE A 1 185 ? -17.093 1.441 14.478 1.00 92.38 185 ILE A CA 1
ATOM 1432 C C . ILE A 1 185 ? -16.856 2.465 15.596 1.00 92.38 185 ILE A C 1
ATOM 1434 O O . ILE A 1 185 ? -17.654 2.550 16.530 1.00 92.38 185 ILE A O 1
ATOM 1438 N N . ILE A 1 186 ? -15.795 3.272 15.509 1.00 92.44 186 ILE A N 1
ATOM 1439 C CA . ILE A 1 186 ? -15.486 4.305 16.510 1.00 92.44 186 ILE A CA 1
ATOM 1440 C C . ILE A 1 186 ? -16.567 5.389 16.530 1.00 92.44 186 ILE A C 1
ATOM 1442 O O . ILE A 1 186 ? -16.994 5.800 17.612 1.00 92.44 186 ILE A O 1
ATOM 1446 N N . THR A 1 187 ? -17.043 5.831 15.363 1.00 95.12 187 THR A N 1
ATOM 1447 C CA . THR A 1 187 ? -18.084 6.857 15.249 1.00 95.12 187 THR A CA 1
ATOM 1448 C C . THR A 1 187 ? -19.374 6.411 15.928 1.00 95.12 187 THR A C 1
ATOM 1450 O O . THR A 1 187 ? -19.880 7.125 16.795 1.00 95.12 187 THR A O 1
ATOM 1453 N N . TYR A 1 188 ? -19.887 5.222 15.606 1.00 95.81 188 TYR A N 1
ATOM 1454 C CA . TYR A 1 188 ? -21.132 4.747 16.211 1.00 95.81 188 TYR A CA 1
ATOM 1455 C C . TYR A 1 188 ? -20.967 4.356 17.680 1.00 95.81 188 TYR A C 1
ATOM 1457 O O . TYR A 1 188 ? -21.873 4.612 18.472 1.00 95.81 188 TYR A O 1
ATOM 1465 N N . SER A 1 189 ? -19.806 3.826 18.079 1.00 94.31 189 SER A N 1
ATOM 1466 C CA . SER A 1 189 ? -19.504 3.581 19.498 1.00 94.31 189 SER A CA 1
ATOM 1467 C C . SER A 1 189 ? -19.545 4.883 20.299 1.00 94.31 189 SER A C 1
ATOM 1469 O O . SER A 1 189 ? -20.188 4.957 21.342 1.00 94.31 189 SER A O 1
ATOM 1471 N N . THR A 1 190 ? -18.909 5.936 19.778 1.00 96.62 190 THR A N 1
ATOM 1472 C CA . THR A 1 190 ? -18.910 7.272 20.390 1.00 96.62 190 THR A CA 1
ATOM 1473 C C . THR A 1 190 ? -20.326 7.840 20.476 1.00 96.62 190 THR A C 1
ATOM 1475 O O . THR A 1 190 ? -20.728 8.336 21.527 1.00 96.62 190 THR A O 1
ATOM 1478 N N . LEU A 1 191 ? -21.113 7.722 19.403 1.00 97.25 191 LEU A N 1
ATOM 1479 C CA . LEU A 1 191 ? -22.502 8.181 19.378 1.00 97.25 191 LEU A CA 1
ATOM 1480 C C . LEU A 1 191 ? -23.361 7.466 20.432 1.00 97.25 191 LEU A C 1
ATOM 1482 O O . LEU A 1 191 ? -24.128 8.118 21.141 1.00 97.25 191 LEU A O 1
ATOM 1486 N N . ALA A 1 192 ? -23.222 6.146 20.552 1.00 97.50 192 ALA A N 1
ATOM 1487 C CA . ALA A 1 192 ? -23.959 5.338 21.518 1.00 97.50 192 ALA A CA 1
ATOM 1488 C C . ALA A 1 192 ? -23.617 5.720 22.966 1.00 97.50 192 ALA A C 1
ATOM 1490 O O . ALA A 1 192 ? -24.522 5.899 23.781 1.00 97.50 192 ALA A O 1
ATOM 1491 N N . LEU A 1 193 ? -22.327 5.928 23.261 1.00 97.25 193 LEU A N 1
ATOM 1492 C CA . LEU A 1 193 ? -21.855 6.374 24.574 1.00 97.25 193 LEU A CA 1
ATOM 1493 C C . LEU A 1 193 ? -22.411 7.754 24.948 1.00 97.25 193 LEU A C 1
ATOM 1495 O O . LEU A 1 193 ? -22.937 7.917 26.046 1.00 97.25 193 LEU A O 1
ATOM 1499 N N . ILE A 1 194 ? -22.347 8.729 24.034 1.00 98.00 194 ILE A N 1
ATOM 1500 C CA . ILE A 1 194 ? -22.859 10.093 24.265 1.00 98.00 194 ILE A CA 1
ATOM 1501 C C . ILE A 1 194 ? -24.363 10.081 24.563 1.00 98.00 194 ILE A C 1
ATOM 1503 O O . ILE A 1 194 ? -24.830 10.832 25.416 1.00 98.00 194 ILE A O 1
ATOM 1507 N N . ASN A 1 195 ? -25.122 9.222 23.881 1.00 97.81 195 ASN A N 1
ATOM 1508 C CA . ASN A 1 195 ? -26.575 9.132 24.030 1.00 97.81 195 ASN A CA 1
ATOM 1509 C C . ASN A 1 195 ? -27.019 8.087 25.064 1.00 97.81 195 ASN A C 1
ATOM 1511 O O . ASN A 1 195 ? -28.209 7.780 25.135 1.00 97.81 195 ASN A O 1
ATOM 1515 N N . ASN A 1 196 ? -26.087 7.510 25.833 1.00 96.88 196 ASN A N 1
ATOM 1516 C CA . ASN A 1 196 ? -26.353 6.450 26.808 1.00 96.88 196 ASN A CA 1
ATOM 1517 C C . ASN A 1 196 ? -27.266 5.335 26.252 1.00 96.88 196 ASN A C 1
ATOM 1519 O O . ASN A 1 196 ? -28.230 4.906 26.887 1.00 96.88 196 ASN A O 1
ATOM 1523 N N . THR A 1 197 ? -27.005 4.925 25.010 1.00 97.44 197 THR A N 1
ATOM 1524 C CA . THR A 1 197 ? -27.809 3.949 24.269 1.00 97.44 197 THR A CA 1
ATOM 1525 C C . THR A 1 197 ? -27.000 2.681 24.034 1.00 97.44 197 THR A C 1
ATOM 1527 O O . THR A 1 197 ? -25.797 2.732 23.787 1.00 97.44 197 THR A O 1
ATOM 1530 N N . ASN A 1 198 ? -27.664 1.526 24.076 1.00 95.81 198 ASN A N 1
ATOM 1531 C CA . ASN A 1 198 ? -27.023 0.252 23.769 1.00 95.81 198 ASN A CA 1
ATOM 1532 C C . ASN A 1 198 ? -26.839 0.092 22.256 1.00 95.81 198 ASN A C 1
ATOM 1534 O O . ASN A 1 198 ? -27.795 0.201 21.491 1.00 95.81 198 ASN A O 1
ATOM 1538 N N . LEU A 1 199 ? -25.615 -0.229 21.840 1.00 94.81 199 LEU A N 1
ATOM 1539 C CA . LEU A 1 199 ? -25.262 -0.542 20.459 1.00 94.81 199 LEU A CA 1
ATOM 1540 C C . LEU A 1 199 ? -24.671 -1.949 20.393 1.00 94.81 199 LEU A C 1
ATOM 1542 O O . LEU A 1 199 ? -23.854 -2.330 21.228 1.00 94.81 199 LEU A O 1
ATOM 1546 N N . THR A 1 200 ? -25.071 -2.721 19.387 1.00 93.62 200 THR A N 1
ATOM 1547 C CA . THR A 1 200 ? -24.471 -4.020 19.073 1.00 93.62 200 THR A CA 1
ATOM 1548 C C . THR A 1 200 ? -24.003 -3.996 17.630 1.00 93.62 200 THR A C 1
ATOM 1550 O O . THR A 1 200 ? -24.801 -3.793 16.721 1.00 93.62 200 THR A O 1
ATOM 1553 N N . PHE A 1 201 ? -22.709 -4.213 17.425 1.00 91.38 201 PHE A N 1
ATOM 1554 C CA . PHE A 1 201 ? -22.163 -4.452 16.098 1.00 91.38 201 PHE A CA 1
ATOM 1555 C C . PHE A 1 201 ? -22.238 -5.947 15.795 1.00 91.38 201 PHE A C 1
ATOM 1557 O O . PHE A 1 201 ? -21.747 -6.769 16.574 1.00 91.38 201 PHE A O 1
ATOM 1564 N N . LEU A 1 202 ? -22.848 -6.290 14.666 1.00 90.44 202 LEU A N 1
ATOM 1565 C CA . LEU A 1 202 ? -22.909 -7.666 14.189 1.00 90.44 202 LEU A CA 1
ATOM 1566 C C . LEU A 1 202 ? -21.570 -8.050 13.545 1.00 90.44 202 LEU A C 1
ATOM 1568 O O . LEU A 1 202 ? -20.910 -7.217 12.923 1.00 90.44 202 LEU A O 1
ATOM 1572 N N . ASP A 1 203 ? -21.162 -9.303 13.745 1.00 87.69 203 ASP A N 1
ATOM 1573 C CA . ASP A 1 203 ? -20.000 -9.915 13.089 1.00 87.69 203 ASP A CA 1
ATOM 1574 C C . ASP A 1 203 ? -18.678 -9.142 13.250 1.00 87.69 203 ASP A C 1
ATOM 1576 O O . ASP A 1 203 ? -17.847 -9.090 12.344 1.00 87.69 203 ASP A O 1
ATOM 1580 N N . LEU A 1 204 ? -18.453 -8.522 14.415 1.00 88.12 204 LEU A N 1
ATOM 1581 C CA . LEU A 1 204 ? -17.186 -7.843 14.698 1.00 88.12 204 LEU A CA 1
ATOM 1582 C C . LEU A 1 204 ? -16.000 -8.804 14.695 1.00 88.12 204 LEU A C 1
ATOM 1584 O O . LEU A 1 204 ? -15.878 -9.693 15.546 1.00 88.12 204 LEU A O 1
ATOM 1588 N N . ASN A 1 205 ? -15.036 -8.524 13.827 1.00 87.75 205 ASN A N 1
ATOM 1589 C CA . ASN A 1 205 ? -13.758 -9.203 13.844 1.00 87.75 205 ASN A CA 1
ATOM 1590 C C . ASN A 1 205 ? -12.827 -8.566 14.889 1.00 87.75 205 ASN A C 1
ATOM 1592 O O . ASN A 1 205 ? -12.144 -7.568 14.649 1.00 87.75 205 ASN A O 1
ATOM 1596 N N . LYS A 1 206 ? -12.756 -9.193 16.069 1.00 86.31 206 LYS A N 1
ATOM 1597 C CA . LYS A 1 206 ? -11.897 -8.746 17.181 1.00 86.31 206 LYS A CA 1
ATOM 1598 C C . LYS A 1 206 ? -10.415 -8.640 16.801 1.00 86.31 206 LYS A C 1
ATOM 1600 O O . LYS A 1 206 ? -9.718 -7.787 17.345 1.00 86.31 206 LYS A O 1
ATOM 1605 N N . LYS A 1 207 ? -9.931 -9.485 15.882 1.00 85.62 207 LYS A N 1
ATOM 1606 C CA . LYS A 1 207 ? -8.537 -9.457 15.412 1.00 85.62 207 LYS A CA 1
ATOM 1607 C C . LYS A 1 207 ? -8.277 -8.226 14.540 1.00 85.62 207 LYS A C 1
ATOM 1609 O O . LYS A 1 207 ? -7.270 -7.556 14.725 1.00 85.62 207 LYS A O 1
ATOM 1614 N N . THR A 1 208 ? -9.193 -7.899 13.635 1.00 82.44 208 THR A N 1
ATOM 1615 C CA . THR A 1 208 ? -9.129 -6.690 12.794 1.00 82.44 208 THR A CA 1
ATOM 1616 C C . THR A 1 208 ? -9.112 -5.416 13.641 1.00 82.44 208 THR A C 1
ATOM 1618 O O . THR A 1 208 ? -8.283 -4.527 13.424 1.00 82.44 208 THR A O 1
ATOM 1621 N N . ILE A 1 209 ? -9.987 -5.350 14.650 1.00 86.31 209 ILE A N 1
ATOM 1622 C CA . ILE A 1 209 ? -10.044 -4.217 15.580 1.00 86.31 209 ILE A CA 1
ATOM 1623 C C . ILE A 1 209 ? -8.728 -4.089 16.349 1.00 86.31 209 ILE A C 1
ATOM 1625 O O . ILE A 1 209 ? -8.134 -3.012 16.366 1.00 86.31 209 ILE A O 1
ATOM 1629 N N . SER A 1 210 ? -8.241 -5.181 16.950 1.00 86.31 210 SER A N 1
ATOM 1630 C CA . SER A 1 210 ? -7.015 -5.130 17.750 1.00 86.31 210 SER A CA 1
ATOM 1631 C C . SER A 1 210 ? -5.797 -4.741 16.916 1.00 86.31 210 SER A C 1
ATOM 1633 O O . SER A 1 210 ? -4.996 -3.938 17.376 1.00 86.31 210 SER A O 1
ATOM 1635 N N . LEU A 1 211 ? -5.679 -5.233 15.679 1.00 82.31 211 LEU A N 1
ATOM 1636 C CA . LEU A 1 211 ? -4.596 -4.859 14.766 1.00 82.31 211 LEU A CA 1
ATOM 1637 C C . LEU A 1 211 ? -4.635 -3.379 14.379 1.00 82.31 211 LEU A C 1
ATOM 1639 O O . LEU A 1 211 ? -3.594 -2.733 14.371 1.00 82.31 211 LEU A O 1
ATOM 1643 N N . THR A 1 212 ? -5.814 -2.822 14.095 1.00 83.12 212 THR A N 1
ATOM 1644 C CA . THR A 1 212 ? -5.908 -1.408 13.688 1.00 83.12 212 THR A CA 1
ATOM 1645 C C . THR A 1 212 ? -5.597 -0.455 14.836 1.00 83.12 212 THR A C 1
ATOM 1647 O O . THR A 1 212 ? -4.934 0.565 14.636 1.00 83.12 212 THR A O 1
ATOM 1650 N N . LEU A 1 213 ? -6.074 -0.791 16.038 1.00 84.44 213 LEU A N 1
ATOM 1651 C CA . LEU A 1 213 ? -5.932 0.040 17.233 1.00 84.44 213 LEU A CA 1
ATOM 1652 C C . LEU A 1 213 ? -4.568 -0.101 17.925 1.00 84.44 213 LEU A C 1
ATOM 1654 O O . LEU A 1 213 ? -4.292 0.650 18.858 1.00 84.44 213 LEU A O 1
ATOM 1658 N N . LYS A 1 214 ? -3.706 -1.034 17.492 1.00 83.06 214 LYS A N 1
ATOM 1659 C CA . LYS A 1 214 ? -2.312 -1.092 17.960 1.00 83.06 214 LYS A CA 1
ATOM 1660 C C . LYS A 1 214 ? -1.602 0.236 17.671 1.00 83.06 214 LYS A C 1
ATOM 1662 O O . LYS A 1 214 ? -1.857 0.810 16.616 1.00 83.06 214 LYS A O 1
ATOM 1667 N N . PRO A 1 215 ? -0.694 0.713 18.533 1.00 76.06 215 PRO A N 1
ATOM 1668 C CA . PRO A 1 215 ? 0.165 1.849 18.208 1.00 76.06 215 PRO A CA 1
ATOM 1669 C C . PRO A 1 215 ? 0.953 1.618 16.912 1.00 76.06 215 PRO A C 1
ATOM 1671 O O . PRO A 1 215 ? 1.244 0.479 16.550 1.00 76.06 215 PRO A O 1
ATOM 1674 N N . GLU A 1 216 ? 1.262 2.703 16.209 1.00 67.44 216 GLU A N 1
ATOM 1675 C CA . GLU A 1 216 ? 2.294 2.694 15.169 1.00 67.44 216 GLU A CA 1
ATOM 1676 C C . GLU A 1 216 ? 3.637 2.682 15.912 1.00 67.44 216 GLU A C 1
ATOM 1678 O O . GLU A 1 216 ? 3.881 3.579 16.718 1.00 67.44 216 GLU A O 1
ATOM 1683 N N . ILE A 1 217 ? 4.421 1.613 15.751 1.00 59.00 217 ILE A N 1
ATOM 1684 C CA . ILE A 1 217 ? 5.750 1.432 16.356 1.00 59.00 217 ILE A CA 1
ATOM 1685 C C . ILE A 1 217 ? 6.742 1.361 15.201 1.00 59.00 217 ILE A C 1
ATOM 1687 O O . ILE A 1 217 ? 6.477 0.545 14.288 1.00 59.00 217 ILE A O 1
#

Foldseek 3Di:
DDPVVVVVVVVVVVVLVVQQCDLCSLLVQLLCCVVPQKDKHQAYHNACDDDPDPDRGDDSVLLQVLCVLQVWDWDDDPGIIMTGRGDRDPAAEDELCVVAPDPVFRDDDRQQVNLSSNLSNCQPPQKHKYFLHDFAQVSVLSVVVQVQQPWDWDDDNGMIITHDHRPHDPPDDGDGDGADDLVVVVVVVVVCVVVVHDDDDPPDDPVNNVRNPDDRD

pLDDT: mean 83.3, std 16.49, range [39.5, 98.31]